Protein AF-R1D376-F1 (afdb_monomer_lite)

Sequence (260 aa):
MAKGQKRHRMADERDGKKLPNRNADPSAPSAAAGSKSRVLPQIARLRQYQRIASEQGIPFCVAEHQATAMMREACITAGPSSPGHCTCNLMKGARRIRGYVEACRHIATHRGGHDYGRYPHRFRNNTSKRSRSSYVTASSTHSKTHALSNESFNAITARPCHYCGKESDPPRHHNGLDRLDSSLRVYTEESVVSCCGDCNVMKYTYSEADFLAHVQRVADANTGQNSDEEEAGVGEQALEQPGGEPAPNPFAAFEFGGAK

pLDDT: mean 71.95, std 23.85, range [29.7, 97.94]

Secondary structure (DSSP, 8-state):
-----------------PPPP----S------------S-HHHHHHHHHHHHHHHTT------HHHHHHHHHSEETTTEEEEES-HHHHHHHTTS-HHHHHHHHHHHHHHHSSS-----GGGS----SPPPHHHHHHT-SSTTS--S--HHHHHHHHTSPPTTT-PPPBTTTB--EEEES-TT-----TTTEEEE-HHHHHHHTTS-HHHHHHHHHHHHHHTTT--------------------PPPPPTT---------

Foldseek 3Di:
DDDDDDDDDDDDDDDDDDDDDPDDDPDDDDPDPDDDDPADPCLVVVVVVVVVCVVVVHDDDDDSVNVVVQQQDADPQQGNPDGNDPLLCQLCPPHDSVLSLQVLQLLLCVVDDDRLDHDCVSAAADQDDDAPVVLCVVDPDNPLDDDDDRVLQVVQFQAAAPRRRHGADPNRHTWHKDFLALVDSYDHSVGIGTHGPSLNSSCPRPHNVVSNVRSNSSSVVCSPDPPPPDCPDPDPDPDPDDDDDDDDDPPPPDDDDDDD

Structure (mmCIF, N/CA/C/O backbone):
data_AF-R1D376-F1
#
_entry.id   AF-R1D376-F1
#
loop_
_atom_site.group_PDB
_atom_site.id
_atom_site.type_symbol
_atom_site.label_atom_id
_atom_site.label_alt_id
_atom_site.label_comp_id
_atom_site.label_asym_id
_atom_site.label_entity_id
_atom_site.label_seq_id
_atom_site.pdbx_PDB_ins_code
_atom_site.Cartn_x
_atom_site.Cartn_y
_atom_site.Cartn_z
_atom_site.occupancy
_atom_site.B_iso_or_equiv
_atom_site.auth_seq_id
_atom_site.auth_comp_id
_atom_site.auth_asym_id
_atom_site.auth_atom_id
_atom_site.pdbx_PDB_model_num
ATOM 1 N N . MET A 1 1 ? 83.344 -6.118 17.984 1.00 35.12 1 MET A N 1
ATOM 2 C CA . MET A 1 1 ? 83.606 -5.340 19.215 1.00 35.12 1 MET A CA 1
ATOM 3 C C . MET A 1 1 ? 82.294 -4.702 19.674 1.00 35.12 1 MET A C 1
ATOM 5 O O . MET A 1 1 ? 81.685 -4.037 18.856 1.00 35.12 1 MET A O 1
ATOM 9 N N . ALA A 1 2 ? 81.894 -4.978 20.928 1.00 38.06 2 ALA A N 1
ATOM 10 C CA . ALA A 1 2 ? 80.857 -4.348 21.784 1.00 38.06 2 ALA A CA 1
ATOM 11 C C . ALA A 1 2 ? 79.413 -4.201 21.232 1.00 38.06 2 ALA A C 1
ATOM 13 O O . ALA A 1 2 ? 79.175 -3.467 20.288 1.00 38.06 2 ALA A O 1
ATOM 14 N N . LYS A 1 3 ? 78.402 -4.955 21.700 1.00 33.06 3 LYS A N 1
ATOM 15 C CA . LYS A 1 3 ? 77.689 -4.918 23.008 1.00 33.06 3 LYS A CA 1
ATOM 16 C C . LYS A 1 3 ? 77.066 -3.554 23.349 1.00 33.06 3 LYS A C 1
ATOM 18 O O . LYS A 1 3 ? 77.780 -2.616 23.671 1.00 33.06 3 LYS A O 1
ATOM 23 N N . GLY A 1 4 ? 75.733 -3.522 23.427 1.00 33.94 4 GLY A N 1
ATOM 24 C CA . GLY A 1 4 ? 74.951 -2.453 24.052 1.00 33.94 4 GLY A CA 1
ATOM 25 C C . GLY A 1 4 ? 73.538 -2.941 24.367 1.00 33.94 4 GLY A C 1
ATOM 26 O O . GLY A 1 4 ? 72.725 -3.127 23.474 1.00 33.94 4 GLY A O 1
ATOM 27 N N . GLN A 1 5 ? 73.289 -3.222 25.642 1.00 38.62 5 GLN A N 1
ATOM 28 C CA . GLN A 1 5 ? 72.100 -3.860 26.203 1.00 38.62 5 GLN A CA 1
ATOM 29 C C . GLN A 1 5 ? 71.436 -2.882 27.192 1.00 38.62 5 GLN A C 1
ATOM 31 O O . GLN A 1 5 ? 72.142 -2.086 27.812 1.00 38.62 5 GLN A O 1
ATOM 36 N N . LYS A 1 6 ? 70.130 -3.087 27.441 1.00 32.44 6 LYS A N 1
ATOM 37 C CA . LYS A 1 6 ? 69.267 -2.531 28.516 1.00 32.44 6 LYS A CA 1
ATOM 38 C C . LYS A 1 6 ? 68.586 -1.183 28.169 1.00 32.44 6 LYS A C 1
ATOM 40 O O . LYS A 1 6 ? 69.197 -0.322 27.564 1.00 32.44 6 LYS A O 1
ATOM 45 N N . ARG A 1 7 ? 67.328 -0.906 28.545 1.00 36.22 7 ARG A N 1
ATOM 46 C CA . ARG A 1 7 ? 66.593 -1.281 29.770 1.00 36.22 7 ARG A CA 1
ATOM 47 C C . ARG A 1 7 ? 65.072 -1.374 29.549 1.00 36.22 7 ARG A C 1
ATOM 49 O O . ARG A 1 7 ? 64.493 -0.602 28.797 1.00 36.22 7 ARG A O 1
ATOM 56 N N . HIS A 1 8 ? 64.472 -2.275 30.325 1.00 29.70 8 HIS A N 1
ATOM 57 C CA . HIS A 1 8 ? 63.058 -2.379 30.681 1.00 29.70 8 HIS A CA 1
ATOM 58 C C . HIS A 1 8 ? 62.389 -1.048 31.066 1.00 29.70 8 HIS A C 1
ATOM 60 O O . HIS A 1 8 ? 62.942 -0.287 31.864 1.00 29.70 8 HIS A O 1
ATOM 66 N N . ARG A 1 9 ? 61.121 -0.891 30.666 1.00 34.28 9 ARG A N 1
ATOM 67 C CA . ARG A 1 9 ? 60.062 -0.352 31.532 1.00 34.28 9 ARG A CA 1
ATOM 68 C C . ARG A 1 9 ? 58.816 -1.231 31.420 1.00 34.28 9 ARG A C 1
ATOM 70 O O . ARG A 1 9 ? 58.355 -1.523 30.324 1.00 34.28 9 ARG A O 1
ATOM 77 N N . MET A 1 10 ? 58.369 -1.678 32.588 1.00 31.62 10 MET A N 1
ATOM 78 C CA . MET A 1 10 ? 57.133 -2.405 32.861 1.00 31.62 10 MET A CA 1
ATOM 79 C C . MET A 1 10 ? 55.926 -1.570 32.410 1.00 31.62 10 MET A C 1
ATOM 81 O O . MET A 1 10 ? 55.931 -0.354 32.603 1.00 31.62 10 MET A O 1
ATOM 85 N N . ALA A 1 11 ? 54.909 -2.217 31.847 1.00 37.81 11 ALA A N 1
ATOM 86 C CA . ALA A 1 11 ? 53.564 -1.666 31.756 1.00 37.81 11 ALA A CA 1
ATOM 87 C C . ALA A 1 11 ? 52.581 -2.752 32.202 1.00 37.81 11 ALA A C 1
ATOM 89 O O . ALA A 1 11 ? 52.589 -3.862 31.672 1.00 37.81 11 ALA A O 1
ATOM 90 N N . ASP A 1 12 ? 51.829 -2.382 33.230 1.00 35.12 12 ASP A N 1
ATOM 91 C CA . ASP A 1 12 ? 50.923 -3.160 34.059 1.00 35.12 12 ASP A CA 1
ATOM 92 C C . ASP A 1 12 ? 49.857 -3.994 33.338 1.00 35.12 12 ASP A C 1
ATOM 94 O O . ASP A 1 12 ? 49.306 -3.620 32.297 1.00 35.12 12 ASP A O 1
ATOM 98 N N . GLU A 1 13 ? 49.536 -5.098 34.018 1.00 36.62 13 GLU A N 1
ATOM 99 C CA . GLU A 1 13 ? 48.318 -5.901 33.942 1.00 36.62 13 GLU A CA 1
ATOM 100 C C . GLU A 1 13 ? 47.054 -5.069 33.692 1.00 36.62 13 GLU A C 1
ATOM 102 O O . GLU A 1 13 ? 46.760 -4.114 34.409 1.00 36.62 13 GLU A O 1
ATOM 107 N N . ARG A 1 14 ? 46.241 -5.504 32.723 1.00 39.41 14 ARG A N 1
ATOM 108 C CA . ARG A 1 14 ? 44.808 -5.198 32.684 1.00 39.41 14 ARG A CA 1
ATOM 109 C C . ARG A 1 14 ? 44.007 -6.434 32.283 1.00 39.41 14 ARG A C 1
ATOM 111 O O . ARG A 1 14 ? 43.911 -6.789 31.113 1.00 39.41 14 ARG A O 1
ATOM 118 N N . ASP A 1 15 ? 43.482 -7.065 33.327 1.00 39.78 15 ASP A N 1
ATOM 119 C CA . ASP A 1 15 ? 42.174 -7.707 33.467 1.00 39.78 15 ASP A CA 1
ATOM 120 C C . ASP A 1 15 ? 41.541 -8.375 32.241 1.00 39.78 15 ASP A C 1
ATOM 122 O O . ASP A 1 15 ? 40.947 -7.752 31.355 1.00 39.78 15 ASP A O 1
ATOM 126 N N . GLY A 1 16 ? 41.549 -9.708 32.293 1.00 35.00 16 GLY A N 1
ATOM 127 C CA . GLY A 1 16 ? 40.751 -10.570 31.442 1.00 35.00 16 GLY A CA 1
ATOM 128 C C . GLY A 1 16 ? 39.249 -10.369 31.655 1.00 35.00 16 GLY A C 1
ATOM 129 O O . GLY A 1 16 ? 38.699 -10.669 32.711 1.00 35.00 16 GLY A O 1
ATOM 130 N N . LYS A 1 17 ? 38.552 -9.968 30.590 1.00 37.84 17 LYS A N 1
ATOM 131 C CA . LYS A 1 17 ? 37.109 -10.185 30.447 1.00 37.84 17 LYS A CA 1
ATOM 132 C C . LYS A 1 17 ? 36.885 -11.362 29.500 1.00 37.84 17 LYS A C 1
ATOM 134 O O . LYS A 1 17 ? 36.945 -11.218 28.282 1.00 37.84 17 LYS A O 1
ATOM 139 N N . LYS A 1 18 ? 36.646 -12.541 30.084 1.00 34.56 18 LYS A N 1
ATOM 140 C CA . LYS A 1 18 ? 36.149 -13.738 29.387 1.00 34.56 18 LYS A CA 1
ATOM 141 C C . LYS A 1 18 ? 34.828 -13.403 28.683 1.00 34.56 18 LYS A C 1
ATOM 143 O O . LYS A 1 18 ? 33.849 -13.047 29.334 1.00 34.56 18 LYS A O 1
ATOM 148 N N . LEU A 1 19 ? 34.804 -13.551 27.362 1.00 33.03 19 LEU A N 1
ATOM 149 C CA . LEU A 1 19 ? 33.582 -13.601 26.557 1.00 33.03 19 LEU A CA 1
ATOM 150 C C . LEU A 1 19 ? 32.766 -14.848 26.961 1.00 33.03 19 LEU A C 1
ATOM 152 O O . LEU A 1 19 ? 33.357 -15.927 27.070 1.00 33.03 19 LEU A O 1
ATOM 156 N N . PRO A 1 20 ? 31.444 -14.756 27.200 1.00 36.72 20 PRO A N 1
ATOM 157 C CA . PRO A 1 20 ? 30.651 -15.928 27.548 1.00 36.72 20 PRO A CA 1
ATOM 158 C C . PRO A 1 20 ? 30.474 -16.859 26.338 1.00 36.72 20 PRO A C 1
ATOM 160 O O . PRO A 1 20 ? 30.022 -16.458 25.265 1.00 36.72 20 PRO A O 1
ATOM 163 N N . ASN A 1 21 ? 30.851 -18.117 26.563 1.00 36.53 21 ASN A N 1
ATOM 164 C CA . ASN A 1 21 ? 30.755 -19.261 25.663 1.00 36.53 21 ASN A CA 1
ATOM 165 C C . ASN A 1 21 ? 29.291 -19.517 25.253 1.00 36.53 21 ASN A C 1
ATOM 167 O O . ASN A 1 21 ? 28.444 -19.792 26.101 1.00 36.53 21 ASN A O 1
ATOM 171 N N . ARG A 1 22 ? 28.999 -19.423 23.952 1.00 38.16 22 ARG A N 1
ATOM 172 C CA . ARG A 1 22 ? 27.703 -19.761 23.350 1.00 38.16 22 ARG A CA 1
ATOM 173 C C . ARG A 1 22 ? 27.719 -21.216 22.902 1.00 38.16 22 ARG A C 1
ATOM 175 O O . ARG A 1 22 ? 27.938 -21.474 21.730 1.00 38.16 22 ARG A O 1
ATOM 182 N N . ASN A 1 23 ? 27.482 -22.135 23.827 1.00 36.62 23 ASN A N 1
ATOM 183 C CA . ASN A 1 23 ? 27.077 -23.503 23.511 1.00 36.62 23 ASN A CA 1
ATOM 184 C C . ASN A 1 23 ? 26.158 -23.990 24.637 1.00 36.62 23 ASN A C 1
ATOM 186 O O . ASN A 1 23 ? 26.631 -24.383 25.700 1.00 36.62 23 ASN A O 1
ATOM 190 N N . ALA A 1 24 ? 24.848 -23.900 24.409 1.00 36.28 24 ALA A N 1
ATOM 191 C CA . ALA A 1 24 ? 23.822 -24.546 25.218 1.00 36.28 24 ALA A CA 1
ATOM 192 C C . ALA A 1 24 ? 22.902 -25.342 24.276 1.00 36.28 24 ALA A C 1
ATOM 194 O O . ALA A 1 24 ? 22.484 -24.827 23.239 1.00 36.28 24 ALA A O 1
ATOM 195 N N . ASP A 1 25 ? 22.684 -26.601 24.651 1.00 35.78 25 ASP A N 1
ATOM 196 C CA . ASP A 1 25 ? 21.972 -27.694 23.973 1.00 35.78 25 ASP A CA 1
ATOM 197 C C . ASP A 1 25 ? 20.574 -27.325 23.418 1.00 35.78 25 ASP A C 1
ATOM 199 O O . ASP A 1 25 ? 19.838 -26.593 24.086 1.00 35.78 25 ASP A O 1
ATOM 203 N N . PRO A 1 26 ? 20.134 -27.863 22.256 1.00 40.66 26 PRO A N 1
ATOM 204 C CA . PRO A 1 26 ? 18.864 -27.507 21.619 1.00 40.66 26 PRO A CA 1
ATOM 205 C C . PRO A 1 26 ? 17.655 -28.352 22.072 1.00 40.66 26 PRO A C 1
ATOM 207 O O . PRO A 1 26 ? 16.622 -28.346 21.406 1.00 40.66 26 PRO A O 1
ATOM 210 N N . SER A 1 27 ? 17.728 -29.070 23.194 1.00 41.59 27 SER A N 1
ATOM 211 C CA . SER A 1 27 ? 16.661 -29.982 23.635 1.00 41.59 27 SER A CA 1
ATOM 212 C C . SER A 1 27 ? 16.113 -29.640 25.023 1.00 41.59 27 SER A C 1
ATOM 214 O O . SER A 1 27 ? 16.252 -30.412 25.969 1.00 41.59 27 SER A O 1
ATOM 216 N N . ALA A 1 28 ? 15.444 -28.490 25.138 1.00 30.42 28 ALA A N 1
ATOM 217 C CA . ALA A 1 28 ? 14.555 -28.187 26.259 1.00 30.42 28 ALA A CA 1
ATOM 218 C C . ALA A 1 28 ? 13.254 -27.538 25.741 1.00 30.42 28 ALA A C 1
ATOM 220 O O . ALA A 1 28 ? 13.322 -26.580 24.965 1.00 30.42 28 ALA A O 1
ATOM 221 N N . PRO A 1 29 ? 12.064 -28.032 26.131 1.00 33.94 29 PRO A N 1
ATOM 222 C CA . PRO A 1 29 ? 10.798 -27.476 25.672 1.00 33.94 29 PRO A CA 1
ATOM 223 C C . PRO A 1 29 ? 10.587 -26.095 26.305 1.00 33.94 29 PRO A C 1
ATOM 225 O O . PRO A 1 29 ? 10.450 -25.967 27.521 1.00 33.94 29 PRO A O 1
ATOM 228 N N . SER A 1 30 ? 10.571 -25.048 25.476 1.00 35.59 30 SER A N 1
ATOM 229 C CA . SER A 1 30 ? 10.272 -23.684 25.920 1.00 35.59 30 SER A CA 1
ATOM 230 C C . SER A 1 30 ? 8.801 -23.592 26.325 1.00 35.59 30 SER A C 1
ATOM 232 O O . SER A 1 30 ? 7.898 -23.562 25.488 1.00 35.59 30 SER A O 1
ATOM 234 N N . ALA A 1 31 ? 8.574 -23.602 27.636 1.00 30.81 31 ALA A N 1
ATOM 235 C CA . ALA A 1 31 ? 7.284 -23.374 28.257 1.00 30.81 31 ALA A CA 1
ATOM 236 C C . ALA A 1 31 ? 6.719 -22.006 27.844 1.00 30.81 31 ALA A C 1
ATOM 238 O O . ALA A 1 31 ? 7.413 -20.988 27.860 1.00 30.81 31 ALA A O 1
ATOM 239 N N . ALA A 1 32 ? 5.431 -21.995 27.501 1.00 44.50 32 ALA A N 1
ATOM 240 C CA . ALA A 1 32 ? 4.657 -20.810 27.170 1.00 44.50 32 ALA A CA 1
ATOM 241 C C . ALA A 1 32 ? 4.754 -19.742 28.276 1.00 44.50 32 ALA A C 1
ATOM 243 O O . ALA A 1 32 ? 4.085 -19.816 29.306 1.00 44.50 32 ALA A O 1
ATOM 244 N N . ALA A 1 33 ? 5.572 -18.716 28.044 1.00 33.81 33 ALA A N 1
ATOM 245 C CA . ALA A 1 33 ? 5.667 -17.543 28.901 1.00 33.81 33 ALA A CA 1
ATOM 246 C C . ALA A 1 33 ? 4.591 -16.518 28.511 1.00 33.81 33 ALA A C 1
ATOM 248 O O . ALA A 1 33 ? 4.851 -15.515 27.851 1.00 33.81 33 ALA A O 1
ATOM 249 N N . GLY A 1 34 ? 3.352 -16.769 28.931 1.00 44.38 34 GLY A N 1
ATOM 250 C CA . GLY A 1 34 ? 2.339 -15.723 29.013 1.00 44.38 34 GLY A CA 1
ATOM 251 C C . GLY A 1 34 ? 2.596 -14.852 30.243 1.00 44.38 34 GLY A C 1
ATOM 252 O O . GLY A 1 34 ? 2.411 -15.321 31.360 1.00 44.38 34 GLY A O 1
ATOM 253 N N . SER A 1 35 ? 3.000 -13.585 30.072 1.00 45.16 35 SER A N 1
ATOM 254 C CA . SER A 1 35 ? 2.926 -12.596 31.160 1.00 45.16 35 SER A CA 1
ATOM 255 C C . SER A 1 35 ? 3.083 -11.129 30.715 1.00 45.16 35 SER A C 1
ATOM 257 O O . SER A 1 35 ? 4.183 -10.655 30.456 1.00 45.16 35 SER A O 1
ATOM 259 N N . LYS A 1 36 ? 1.958 -10.405 30.837 1.00 45.84 36 LYS A N 1
ATOM 260 C CA . LYS A 1 36 ? 1.794 -9.045 31.403 1.00 45.84 36 LYS A CA 1
ATOM 261 C C . LYS A 1 36 ? 2.308 -7.826 30.615 1.00 45.84 36 LYS A C 1
ATOM 263 O O . LYS A 1 36 ? 3.332 -7.239 30.937 1.00 45.84 36 LYS A O 1
ATOM 268 N N . SER A 1 37 ? 1.398 -7.259 29.821 1.00 45.22 37 SER A N 1
ATOM 269 C CA . SER A 1 37 ? 0.997 -5.861 30.036 1.00 45.22 37 SER A CA 1
ATOM 270 C C . SER A 1 37 ? -0.504 -5.820 30.322 1.00 45.22 37 SER A C 1
ATOM 272 O O . SER A 1 37 ? -1.305 -6.282 29.514 1.00 45.22 37 SER A O 1
ATOM 274 N N . ARG A 1 38 ? -0.909 -5.291 31.484 1.00 61.09 38 ARG A N 1
ATOM 275 C CA . ARG A 1 38 ? -2.335 -5.107 31.829 1.00 61.09 38 ARG A CA 1
ATOM 276 C C . ARG A 1 38 ? -2.959 -3.933 31.057 1.00 61.09 38 ARG A C 1
ATOM 278 O O . ARG A 1 38 ? -4.180 -3.831 30.978 1.00 61.09 38 ARG A O 1
ATOM 285 N N . VAL A 1 39 ? -2.113 -3.070 30.493 1.00 61.97 39 VAL A N 1
ATOM 286 C CA . VAL A 1 39 ? -2.472 -1.821 29.819 1.00 61.97 39 VAL A CA 1
ATOM 287 C C . VAL A 1 39 ? -2.194 -1.985 28.326 1.00 61.97 39 VAL A C 1
ATOM 289 O O . VAL A 1 39 ? -1.062 -2.246 27.917 1.00 61.97 39 VAL A O 1
ATOM 292 N N . LEU A 1 40 ? -3.237 -1.859 27.507 1.00 65.31 40 LEU A N 1
ATOM 293 C CA . LEU A 1 40 ? -3.102 -1.841 26.053 1.00 65.31 40 LEU A CA 1
ATOM 294 C C . LEU A 1 40 ? -2.217 -0.648 25.642 1.00 65.31 40 LEU A C 1
ATOM 296 O O . LEU A 1 40 ? -2.464 0.459 26.128 1.00 65.31 40 LEU A O 1
ATOM 300 N N . PRO A 1 41 ? -1.221 -0.814 24.749 1.00 65.75 41 PRO A N 1
ATOM 301 C CA . PRO A 1 41 ? -0.366 0.286 24.280 1.00 65.75 41 PRO A CA 1
ATOM 302 C C . PRO A 1 41 ? -1.152 1.514 23.784 1.00 65.75 41 PRO A C 1
ATOM 304 O O . PRO A 1 41 ? -0.723 2.656 23.933 1.00 65.75 41 PRO A O 1
ATOM 307 N N . GLN A 1 42 ? -2.347 1.280 23.244 1.00 72.81 42 GLN A N 1
ATOM 308 C CA . GLN A 1 42 ? -3.270 2.282 22.720 1.00 72.81 42 GLN A CA 1
ATOM 309 C C . GLN A 1 42 ? -3.877 3.189 23.814 1.00 72.81 42 GLN A C 1
ATOM 311 O O . GLN A 1 42 ? -4.291 4.307 23.509 1.00 72.81 42 GLN A O 1
ATOM 316 N N . ILE A 1 43 ? -3.869 2.774 25.090 1.00 79.06 43 ILE A N 1
ATOM 317 C CA . ILE A 1 43 ? -4.343 3.587 26.229 1.00 79.06 43 ILE A CA 1
ATOM 318 C C . ILE A 1 43 ? -3.449 4.814 26.443 1.00 79.06 43 ILE A C 1
ATOM 320 O O . ILE A 1 43 ? -3.943 5.879 26.807 1.00 79.06 43 ILE A O 1
ATOM 324 N N . ALA A 1 44 ? -2.146 4.720 26.155 1.00 80.88 44 ALA A N 1
ATOM 325 C CA . ALA A 1 44 ? -1.244 5.869 26.261 1.00 80.88 44 ALA A CA 1
ATOM 326 C C . ALA A 1 44 ? -1.665 7.019 25.326 1.00 80.88 44 ALA A C 1
ATOM 328 O O . ALA A 1 44 ? -1.631 8.187 25.715 1.00 80.88 44 ALA A O 1
ATOM 329 N N . ARG A 1 45 ? -2.131 6.681 24.117 1.00 82.62 45 ARG A N 1
ATOM 330 C CA . ARG A 1 45 ? -2.649 7.647 23.140 1.00 82.62 45 ARG A CA 1
ATOM 331 C C . ARG A 1 45 ? -3.985 8.248 23.586 1.00 82.62 45 ARG A C 1
ATOM 333 O O . ARG A 1 45 ? -4.189 9.446 23.429 1.00 82.62 45 ARG A O 1
ATOM 340 N N . LEU A 1 46 ? -4.860 7.447 24.199 1.00 85.56 46 LEU A N 1
ATOM 341 C CA . LEU A 1 46 ? -6.114 7.936 24.784 1.00 85.56 46 LEU A CA 1
ATOM 342 C C . LEU A 1 46 ? -5.856 8.971 25.889 1.00 85.56 46 LEU A C 1
ATOM 344 O O . LEU A 1 46 ? -6.448 10.046 25.868 1.00 85.56 46 LEU A O 1
ATOM 348 N N . ARG A 1 47 ? -4.918 8.687 26.801 1.00 87.50 47 ARG A N 1
ATOM 349 C CA . ARG A 1 47 ? -4.505 9.618 27.867 1.00 87.50 47 ARG A CA 1
ATOM 350 C C . ARG A 1 47 ? -3.965 10.932 27.316 1.00 87.50 47 ARG A C 1
ATOM 352 O O . ARG A 1 47 ? -4.221 11.993 27.874 1.00 87.50 47 ARG A O 1
ATOM 359 N N . GLN A 1 48 ? -3.223 10.878 26.211 1.00 87.56 48 GLN A N 1
ATOM 360 C CA . GLN A 1 48 ? -2.767 12.085 25.527 1.00 87.56 48 GLN A CA 1
ATOM 361 C C . GLN A 1 48 ? -3.947 12.911 24.996 1.00 87.56 48 GLN A C 1
ATOM 363 O O . GLN A 1 48 ? -3.958 14.122 25.189 1.00 87.56 48 GLN A O 1
ATOM 368 N N . TYR A 1 49 ? -4.947 12.275 24.378 1.00 88.12 49 TYR A N 1
ATOM 369 C CA . TYR A 1 49 ? -6.146 12.973 23.906 1.00 88.12 49 TYR A CA 1
ATOM 370 C C . TYR A 1 49 ? -6.979 13.567 25.039 1.00 88.12 49 TYR A C 1
ATOM 372 O O . TYR A 1 49 ? -7.464 14.683 24.897 1.00 88.12 49 TYR A O 1
ATOM 380 N N . GLN A 1 50 ? -7.083 12.875 26.174 1.00 89.00 50 GLN A N 1
ATOM 381 C CA . GLN A 1 50 ? -7.733 13.408 27.373 1.00 89.00 50 GLN A CA 1
ATOM 382 C C . GLN A 1 50 ? -7.053 14.686 27.873 1.00 89.00 50 GLN A C 1
ATOM 384 O O . GLN A 1 50 ? -7.741 15.649 28.198 1.00 89.00 50 GLN A O 1
ATOM 389 N N . ARG A 1 51 ? -5.711 14.724 27.885 1.00 90.56 51 ARG A N 1
ATOM 390 C CA . ARG A 1 51 ? -4.963 15.937 28.255 1.00 90.56 51 ARG A CA 1
ATOM 391 C C . ARG A 1 51 ? -5.243 17.097 27.303 1.00 90.56 51 ARG A C 1
ATOM 393 O O . ARG A 1 51 ? -5.619 18.162 27.768 1.00 90.56 51 ARG A O 1
ATOM 400 N N . ILE A 1 52 ? -5.144 16.867 25.993 1.00 90.56 52 ILE A N 1
ATOM 401 C CA . ILE A 1 52 ? -5.395 17.907 24.980 1.00 90.56 52 ILE A CA 1
ATOM 402 C C . ILE A 1 52 ? -6.836 18.428 25.072 1.00 90.56 52 ILE A C 1
ATOM 404 O O . ILE A 1 52 ? -7.063 19.631 25.019 1.00 90.56 52 ILE A O 1
ATOM 408 N N . ALA A 1 53 ? -7.815 17.536 25.246 1.00 90.44 53 ALA A N 1
ATOM 409 C CA . ALA A 1 53 ? -9.213 17.925 25.409 1.00 90.44 53 ALA A CA 1
ATOM 410 C C . ALA A 1 53 ? -9.413 18.780 26.671 1.00 90.44 53 ALA A C 1
ATOM 412 O O . ALA A 1 53 ? -10.081 19.808 26.610 1.00 90.44 53 ALA A O 1
ATOM 413 N N . SER A 1 54 ? -8.765 18.412 27.781 1.00 91.75 54 SER A N 1
ATOM 414 C CA . SER A 1 54 ? -8.774 19.208 29.012 1.00 91.75 54 SER A CA 1
ATOM 415 C C . SER A 1 54 ? -8.136 20.586 28.824 1.00 91.75 54 SER A C 1
ATOM 417 O O . SER A 1 54 ? -8.673 21.566 29.330 1.00 91.75 54 SER A O 1
ATOM 419 N N . GLU A 1 55 ? -7.013 20.676 28.106 1.00 94.19 55 GLU A N 1
ATOM 420 C CA . GLU A 1 55 ? -6.329 21.941 27.798 1.00 94.19 55 GLU A CA 1
ATOM 421 C C . GLU A 1 55 ? -7.184 22.858 26.910 1.00 94.19 55 GLU A C 1
ATOM 423 O O . GLU A 1 55 ? -7.136 24.076 27.050 1.00 94.19 55 GLU A O 1
ATOM 428 N N . GLN A 1 56 ? -7.996 22.278 26.024 1.00 92.88 56 GLN A N 1
ATOM 429 C CA . GLN A 1 56 ? -8.869 23.006 25.097 1.00 92.88 56 GLN A CA 1
ATOM 430 C C . GLN A 1 56 ? -10.295 23.223 25.632 1.00 92.88 56 GLN A C 1
ATOM 432 O O . GLN A 1 56 ? -11.135 23.769 24.920 1.00 92.88 56 GLN A O 1
ATOM 437 N N . GLY A 1 57 ? -10.598 22.786 26.861 1.00 91.69 57 GLY A N 1
ATOM 438 C CA . GLY A 1 57 ? -11.944 22.878 27.438 1.00 91.69 57 GLY A CA 1
ATOM 439 C C . GLY A 1 57 ? -12.996 22.023 26.718 1.00 91.69 57 GLY A C 1
ATOM 440 O O . GLY A 1 57 ? -14.190 22.299 26.815 1.00 91.69 57 GLY A O 1
ATOM 441 N N . ILE A 1 58 ? -12.572 20.993 25.982 1.00 91.12 58 ILE A N 1
ATOM 442 C CA . ILE A 1 58 ? -13.448 20.095 25.225 1.00 91.12 58 ILE A CA 1
ATOM 443 C C . ILE A 1 58 ? -13.863 18.920 26.127 1.00 91.12 58 ILE A C 1
ATOM 445 O O . ILE A 1 58 ? -12.995 18.220 26.659 1.00 91.12 58 ILE A O 1
ATOM 449 N N . PRO A 1 59 ? -15.170 18.637 26.284 1.00 88.88 59 PRO A N 1
ATOM 450 C CA . PRO A 1 59 ? -15.635 17.476 27.036 1.00 88.88 59 PRO A CA 1
ATOM 451 C C . PRO A 1 59 ? -15.112 16.154 26.452 1.00 88.88 59 PRO A C 1
ATOM 453 O O . PRO A 1 59 ? -15.289 15.872 25.267 1.00 88.88 59 PRO A O 1
ATOM 456 N N . PHE A 1 60 ? -14.509 15.310 27.294 1.00 88.56 60 PHE A N 1
ATOM 457 C CA . PHE A 1 60 ? -14.042 13.976 26.908 1.00 88.56 60 PHE A CA 1
ATOM 458 C C . PHE A 1 60 ? -14.984 12.899 27.457 1.00 88.56 60 PHE A C 1
ATOM 460 O O . PHE A 1 60 ? -14.997 12.621 28.653 1.00 88.56 60 PHE A O 1
ATOM 467 N N . CYS A 1 61 ? -15.785 12.285 26.586 1.00 87.19 61 CYS A N 1
ATOM 468 C CA . CYS A 1 61 ? -16.886 11.399 26.982 1.00 87.19 61 CYS A CA 1
ATOM 469 C C . CYS A 1 61 ? -16.522 9.909 27.108 1.00 87.19 61 CYS A C 1
ATOM 471 O O . CYS A 1 61 ? -17.391 9.103 27.428 1.00 87.19 61 CYS A O 1
ATOM 473 N N . VAL A 1 62 ? -15.265 9.522 26.865 1.00 85.00 62 VAL A N 1
ATOM 474 C CA . VAL A 1 62 ? -14.848 8.110 26.868 1.00 85.00 62 VAL A CA 1
ATOM 475 C C . VAL A 1 62 ? -13.944 7.814 28.064 1.00 85.00 62 VAL A C 1
ATOM 477 O O . VAL A 1 62 ? -12.823 8.317 28.159 1.00 85.00 62 VAL A O 1
ATOM 480 N N . ALA A 1 63 ? -14.396 6.954 28.976 1.00 85.25 63 ALA A N 1
ATOM 481 C CA . ALA A 1 63 ? -13.564 6.500 30.088 1.00 85.25 63 ALA A CA 1
ATOM 482 C C . ALA A 1 63 ? -12.528 5.454 29.630 1.00 85.25 63 ALA A C 1
ATOM 484 O O . ALA A 1 63 ? -12.779 4.677 28.707 1.00 85.25 63 ALA A O 1
ATOM 485 N N . GLU A 1 64 ? -11.376 5.362 30.311 1.00 83.50 64 GLU A N 1
ATOM 486 C CA . GLU A 1 64 ? -10.326 4.387 29.950 1.00 83.50 64 GLU A CA 1
ATOM 487 C C . GLU A 1 64 ? -10.841 2.941 29.929 1.00 83.50 64 GLU A C 1
ATOM 489 O O . GLU A 1 64 ? -10.458 2.163 29.054 1.00 83.50 64 GLU A O 1
ATOM 494 N N . HIS A 1 65 ? -11.721 2.572 30.866 1.00 82.50 65 HIS A N 1
ATOM 495 C CA . HIS A 1 65 ? -12.291 1.226 30.930 1.00 82.50 65 HIS A CA 1
ATOM 496 C C . HIS A 1 65 ? -13.211 0.932 29.734 1.00 82.50 65 HIS A C 1
ATOM 498 O O . HIS A 1 65 ? -13.137 -0.163 29.181 1.00 82.50 65 HIS A O 1
ATOM 504 N N . GLN A 1 66 ? -14.007 1.914 29.292 1.00 84.62 66 GLN A N 1
ATOM 505 C CA . GLN A 1 66 ? -14.864 1.803 28.106 1.00 84.62 66 GLN A CA 1
ATOM 506 C C . GLN A 1 66 ? -14.010 1.661 26.848 1.00 84.62 66 GLN A C 1
ATOM 508 O O . GLN A 1 66 ? -14.189 0.717 26.086 1.00 84.62 66 GLN A O 1
ATOM 513 N N . ALA A 1 67 ? -13.005 2.525 26.679 1.00 82.12 67 ALA A N 1
ATOM 514 C CA . ALA A 1 67 ? -12.069 2.430 25.562 1.00 82.12 67 ALA A CA 1
ATOM 515 C C . ALA A 1 67 ? -11.324 1.086 25.546 1.00 82.12 67 ALA A C 1
ATOM 517 O O . ALA A 1 67 ? -11.154 0.482 24.493 1.00 82.12 67 ALA A O 1
ATOM 518 N N . THR A 1 68 ? -10.904 0.592 26.714 1.00 80.81 68 THR A N 1
ATOM 519 C CA . THR A 1 68 ? -10.232 -0.708 26.838 1.00 80.81 68 THR A CA 1
ATOM 520 C C . THR A 1 68 ? -11.156 -1.858 26.449 1.00 80.81 68 THR A C 1
ATOM 522 O O . THR A 1 68 ? -10.697 -2.790 25.795 1.00 80.81 68 THR A O 1
ATOM 525 N N . ALA A 1 69 ? -12.434 -1.806 26.838 1.00 81.31 69 ALA A N 1
ATOM 526 C CA . ALA A 1 69 ? -13.428 -2.793 26.430 1.00 81.31 69 ALA A CA 1
ATOM 527 C C . ALA A 1 69 ? -13.613 -2.779 24.905 1.00 81.31 69 ALA A C 1
ATOM 529 O O . ALA A 1 69 ? -13.395 -3.808 24.274 1.00 81.31 69 ALA A O 1
ATOM 530 N N . MET A 1 70 ? -13.843 -1.604 24.309 1.00 79.56 70 MET A N 1
ATOM 531 C CA . MET A 1 70 ? -13.989 -1.440 22.855 1.00 79.56 70 MET A CA 1
ATOM 532 C C . MET A 1 70 ? -12.753 -1.920 22.078 1.00 79.56 70 MET A C 1
ATOM 534 O O . MET A 1 70 ? -12.867 -2.573 21.048 1.00 79.56 70 MET A O 1
ATOM 538 N N . MET A 1 71 ? -11.541 -1.639 22.569 1.00 77.00 71 MET A N 1
ATOM 539 C CA . MET A 1 71 ? -10.298 -2.101 21.932 1.00 77.00 71 MET A CA 1
ATOM 540 C C . MET A 1 71 ? -10.096 -3.621 22.026 1.00 77.00 71 MET A C 1
ATOM 542 O O . MET A 1 71 ? -9.295 -4.173 21.272 1.00 77.00 71 MET A O 1
ATOM 546 N N . ARG A 1 72 ? -10.771 -4.297 22.962 1.00 76.75 72 ARG A N 1
ATOM 547 C CA . ARG A 1 72 ? -10.715 -5.757 23.135 1.00 76.75 72 ARG A CA 1
ATOM 548 C C . ARG A 1 72 ? -11.800 -6.492 22.358 1.00 76.75 72 ARG A C 1
ATOM 550 O O . ARG A 1 72 ? -11.725 -7.715 22.261 1.00 76.75 72 ARG A O 1
ATOM 557 N N . GLU A 1 73 ? -12.781 -5.778 21.820 1.00 74.38 73 GLU A N 1
ATOM 558 C CA . GLU A 1 73 ? -13.803 -6.370 20.969 1.00 74.38 73 GLU A CA 1
ATOM 559 C C . GLU A 1 73 ? -13.197 -6.922 19.671 1.00 74.38 73 GLU A C 1
ATOM 561 O O . GLU A 1 73 ? -12.123 -6.514 19.203 1.00 74.38 73 GLU A O 1
ATOM 566 N N . ALA A 1 74 ? -13.910 -7.890 19.096 1.00 74.44 74 ALA A N 1
ATOM 567 C CA . ALA A 1 74 ? -13.590 -8.447 17.794 1.00 74.44 74 ALA A CA 1
ATOM 568 C C . ALA A 1 74 ? -13.530 -7.331 16.744 1.00 74.44 74 ALA A C 1
ATOM 570 O O . ALA A 1 74 ? -14.379 -6.439 16.704 1.00 74.44 74 ALA A O 1
ATOM 571 N N . CYS A 1 75 ? -12.533 -7.379 15.863 1.00 77.75 75 CYS A N 1
ATOM 572 C CA . CYS A 1 75 ? -12.444 -6.390 14.803 1.00 77.75 75 CYS A CA 1
ATOM 573 C C . CYS A 1 75 ? -13.604 -6.575 13.815 1.00 77.75 75 CYS A C 1
ATOM 575 O O . CYS A 1 75 ? -13.712 -7.627 13.193 1.00 77.75 75 CYS A O 1
ATOM 577 N N . ILE A 1 76 ? -14.403 -5.529 13.584 1.00 78.44 76 ILE A N 1
ATOM 578 C CA . ILE A 1 76 ? -15.541 -5.577 12.645 1.00 78.44 76 ILE A CA 1
ATOM 579 C C . ILE A 1 76 ? -15.149 -5.981 11.212 1.00 78.44 76 ILE A C 1
ATOM 581 O O . ILE A 1 76 ? -15.976 -6.482 10.466 1.00 78.44 76 ILE A O 1
ATOM 585 N N . THR A 1 77 ? -13.886 -5.777 10.818 1.00 77.19 77 THR A N 1
ATOM 586 C CA . THR A 1 77 ? -13.402 -6.115 9.465 1.00 77.19 77 THR A CA 1
ATOM 587 C C . THR A 1 77 ? -12.745 -7.486 9.361 1.00 77.19 77 THR A C 1
ATOM 589 O O . THR A 1 77 ? -12.831 -8.104 8.308 1.00 77.19 77 THR A O 1
ATOM 592 N N . ALA A 1 78 ? -12.075 -7.959 10.416 1.00 74.31 78 ALA A N 1
ATOM 593 C CA . ALA A 1 78 ? -11.263 -9.183 10.387 1.00 74.31 78 ALA A CA 1
ATOM 594 C C . ALA A 1 78 ? -11.777 -10.295 11.325 1.00 74.31 78 ALA A C 1
ATOM 596 O O . ALA A 1 78 ? -11.186 -11.373 11.382 1.00 74.31 78 ALA A O 1
ATOM 597 N N . GLY A 1 79 ? -12.866 -10.046 12.058 1.00 70.94 79 GLY A N 1
ATOM 598 C CA . GLY A 1 79 ? -13.532 -11.012 12.926 1.00 70.94 79 GLY A CA 1
ATOM 599 C C . GLY A 1 79 ? -12.885 -11.220 14.310 1.00 70.94 79 GLY A C 1
ATOM 600 O O . GLY A 1 79 ? -11.974 -10.488 14.710 1.00 70.94 79 GLY A O 1
ATOM 601 N N . PRO A 1 80 ? -13.365 -12.229 15.070 1.00 61.09 80 PRO A N 1
ATOM 602 C CA . PRO A 1 80 ? -12.991 -12.490 16.469 1.00 61.09 80 PRO A CA 1
ATOM 603 C C . PRO A 1 80 ? -11.581 -13.063 16.652 1.00 61.09 80 PRO A C 1
ATOM 605 O O . PRO A 1 80 ? -11.099 -13.169 17.775 1.00 61.09 80 PRO A O 1
ATOM 608 N N . SER A 1 81 ? -10.895 -13.406 15.561 1.00 57.50 81 SER A N 1
ATOM 609 C CA . SER A 1 81 ? -9.550 -13.987 15.593 1.00 57.50 81 SER A CA 1
ATOM 610 C C . SER A 1 81 ? -8.446 -12.981 15.975 1.00 57.50 81 SER A C 1
ATOM 612 O O . SER A 1 81 ? -7.295 -13.380 16.145 1.00 57.50 81 SER A O 1
ATOM 614 N N . SER A 1 82 ? -8.757 -11.682 16.128 1.00 54.28 82 SER A N 1
ATOM 615 C CA . SER A 1 82 ? -7.790 -10.654 16.544 1.00 54.28 82 SER A CA 1
ATOM 616 C C . SER A 1 82 ? -8.479 -9.404 17.140 1.00 54.28 82 SER A C 1
ATOM 618 O O . SER A 1 82 ? -9.186 -8.701 16.410 1.00 54.28 82 SER A O 1
ATOM 620 N N . PRO A 1 83 ? -8.292 -9.091 18.439 1.00 49.81 83 PRO A N 1
ATOM 621 C CA . PRO A 1 83 ? -8.868 -7.897 19.065 1.00 49.81 83 PRO A CA 1
ATOM 622 C C . PRO A 1 83 ? -8.330 -6.599 18.445 1.00 49.81 83 PRO A C 1
ATOM 624 O O . PRO A 1 83 ? -7.118 -6.460 18.271 1.00 49.81 83 PRO A O 1
ATOM 627 N N . GLY A 1 84 ? -9.221 -5.649 18.130 1.00 55.97 84 GLY A N 1
ATOM 628 C CA . GLY A 1 84 ? -8.905 -4.234 17.862 1.00 55.97 84 GLY A CA 1
ATOM 629 C C . GLY A 1 84 ? -7.621 -3.945 17.067 1.00 55.97 84 GLY A C 1
ATOM 630 O O . GLY A 1 84 ? -6.724 -3.250 17.549 1.00 55.97 84 GLY A O 1
ATOM 631 N N . HIS A 1 85 ? -7.493 -4.485 15.852 1.00 67.19 85 HIS A N 1
ATOM 632 C CA . HIS A 1 85 ? -6.218 -4.469 15.135 1.00 67.19 85 HIS A CA 1
ATOM 633 C C . HIS A 1 85 ? -5.868 -3.070 14.582 1.00 67.19 85 HIS A C 1
ATOM 635 O O . HIS A 1 85 ? -6.490 -2.581 13.635 1.00 67.19 85 HIS A O 1
ATOM 641 N N . CYS A 1 86 ? -4.802 -2.450 15.109 1.00 69.38 86 CYS A N 1
ATOM 642 C CA . CYS A 1 86 ? -4.189 -1.233 14.546 1.00 69.38 86 CYS A CA 1
ATOM 643 C C . CYS A 1 86 ? -3.886 -1.373 13.044 1.00 69.38 86 CYS A C 1
ATOM 645 O O . CYS A 1 86 ? -3.935 -0.391 12.306 1.00 69.38 86 CYS A O 1
ATOM 647 N N . THR A 1 87 ? -3.614 -2.600 12.600 1.00 81.00 87 THR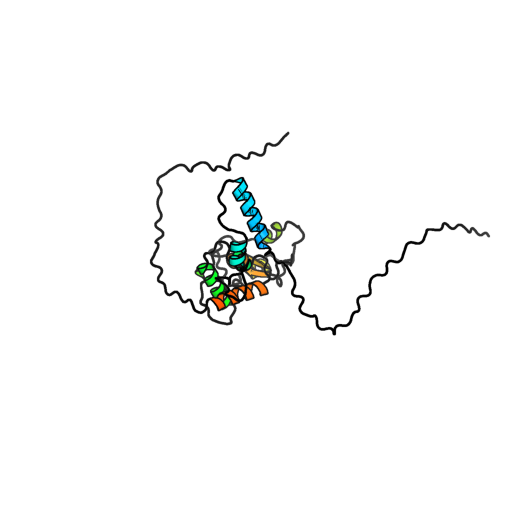 A N 1
ATOM 648 C CA . THR A 1 87 ? -3.313 -2.953 11.215 1.00 81.00 87 THR A CA 1
ATOM 649 C C . THR A 1 87 ? -4.473 -2.676 10.269 1.00 81.00 87 THR A C 1
ATOM 651 O O . THR A 1 87 ? -4.259 -1.990 9.276 1.00 81.00 87 THR A O 1
ATOM 654 N N . CYS A 1 88 ? -5.711 -3.082 10.592 1.00 83.31 88 CYS A N 1
ATOM 655 C CA . CYS A 1 88 ? -6.869 -2.756 9.747 1.00 83.31 88 CYS A CA 1
ATOM 656 C C . CYS A 1 88 ? -7.038 -1.242 9.617 1.00 83.31 88 CYS A C 1
ATOM 658 O O . CYS A 1 88 ? -7.311 -0.733 8.535 1.00 83.31 88 CYS A O 1
ATOM 660 N N . ASN A 1 89 ? -6.860 -0.508 10.720 1.00 82.69 89 ASN A N 1
ATOM 661 C CA . ASN A 1 89 ? -6.997 0.944 10.710 1.00 82.69 89 ASN A CA 1
ATOM 662 C C . ASN A 1 89 ? -5.931 1.611 9.824 1.00 82.69 89 ASN A C 1
ATOM 664 O O . ASN A 1 89 ? -6.249 2.525 9.064 1.00 82.69 89 ASN A O 1
ATOM 668 N N . LEU A 1 90 ? -4.686 1.126 9.885 1.00 85.12 90 LEU A N 1
ATOM 669 C CA . LEU A 1 90 ? -3.590 1.636 9.064 1.00 85.12 90 LEU A CA 1
ATOM 670 C C . LEU A 1 90 ? -3.778 1.284 7.581 1.00 85.12 90 LEU A C 1
ATOM 672 O O . LEU A 1 90 ? -3.720 2.176 6.740 1.00 85.12 90 LEU A O 1
ATOM 676 N N . MET A 1 91 ? -4.073 0.018 7.267 1.00 88.06 91 MET A N 1
ATOM 677 C CA . MET A 1 91 ? -4.261 -0.457 5.890 1.00 88.06 91 MET A CA 1
ATOM 678 C C . MET A 1 91 ? -5.503 0.153 5.223 1.00 88.06 91 MET A C 1
ATOM 680 O O . MET A 1 91 ? -5.476 0.475 4.036 1.00 88.06 91 MET A O 1
ATOM 684 N N . LYS A 1 92 ? -6.590 0.370 5.978 1.00 89.88 92 LYS A N 1
ATOM 685 C CA . LYS A 1 92 ? -7.792 1.072 5.497 1.00 89.88 92 LYS A CA 1
ATOM 686 C C . LYS A 1 92 ? -7.484 2.522 5.128 1.00 89.88 92 LYS A C 1
ATOM 688 O O . LYS A 1 92 ? -8.034 3.043 4.152 1.00 89.88 92 LYS A O 1
ATOM 693 N N . GLY A 1 93 ? -6.664 3.198 5.935 1.00 87.31 93 GLY A N 1
ATOM 694 C CA . GLY A 1 93 ? -6.444 4.636 5.833 1.00 87.31 93 GLY A CA 1
ATOM 695 C C . GLY A 1 93 ? -7.773 5.403 5.820 1.00 87.31 93 GLY A C 1
ATOM 696 O O . GLY A 1 93 ? -8.674 5.147 6.624 1.00 87.31 93 GLY A O 1
ATOM 697 N N . ALA A 1 94 ? -7.930 6.310 4.855 1.00 87.00 94 ALA A N 1
ATOM 698 C CA . ALA A 1 94 ? -9.135 7.127 4.694 1.00 87.00 94 ALA A CA 1
ATOM 699 C C . ALA A 1 94 ? -10.331 6.396 4.044 1.00 87.00 94 ALA A C 1
ATOM 701 O O . ALA A 1 94 ? -11.404 6.982 3.914 1.00 87.00 94 ALA A O 1
ATOM 702 N N . ARG A 1 95 ? -10.193 5.127 3.628 1.00 88.75 95 ARG A N 1
ATOM 703 C CA . ARG A 1 95 ? -11.292 4.396 2.974 1.00 88.75 95 ARG A CA 1
ATOM 704 C C . ARG A 1 95 ? -12.455 4.157 3.941 1.00 88.75 95 ARG A C 1
ATOM 706 O O . ARG A 1 95 ? -12.259 3.944 5.145 1.00 88.75 95 ARG A O 1
ATOM 713 N N . ARG A 1 96 ? -13.677 4.135 3.399 1.00 91.06 96 ARG A N 1
ATOM 714 C CA . ARG A 1 96 ? -14.845 3.567 4.094 1.00 91.06 96 ARG A CA 1
ATOM 715 C C . ARG A 1 96 ? -14.624 2.068 4.314 1.00 91.06 96 ARG A C 1
ATOM 717 O O . ARG A 1 96 ? -13.918 1.435 3.531 1.00 91.06 96 ARG A O 1
ATOM 724 N N . ILE A 1 97 ? -15.248 1.506 5.351 1.00 89.31 97 ILE A N 1
ATOM 725 C CA . ILE A 1 97 ? -15.094 0.089 5.728 1.00 89.31 97 ILE A CA 1
ATOM 726 C C . ILE A 1 97 ? -15.388 -0.833 4.538 1.00 89.31 97 ILE A C 1
ATOM 728 O O . ILE A 1 97 ? -14.520 -1.613 4.157 1.00 89.31 97 ILE A O 1
ATOM 732 N N . ARG A 1 98 ? -16.545 -0.655 3.882 1.00 91.81 98 ARG A N 1
ATOM 733 C CA . ARG A 1 98 ? -16.929 -1.407 2.675 1.00 91.81 98 ARG A CA 1
ATOM 734 C C . ARG A 1 98 ? -15.854 -1.352 1.586 1.00 91.81 98 ARG A C 1
ATOM 736 O O . ARG A 1 98 ? -15.421 -2.382 1.090 1.00 91.81 98 ARG A O 1
ATOM 743 N N . GLY A 1 99 ? -15.359 -0.155 1.269 1.00 93.69 99 GLY A N 1
ATOM 744 C CA . GLY A 1 99 ? -14.336 0.023 0.235 1.00 93.69 99 GLY A CA 1
ATOM 745 C C . GLY A 1 99 ? -12.985 -0.619 0.573 1.00 93.69 99 GLY A C 1
ATOM 746 O O . GLY A 1 99 ? -12.249 -0.990 -0.336 1.00 93.69 99 GLY A O 1
ATOM 747 N N . TYR A 1 100 ? -12.647 -0.756 1.857 1.00 94.69 100 TYR A N 1
ATOM 748 C CA . TYR A 1 100 ? -11.467 -1.506 2.294 1.00 94.69 100 TYR A CA 1
ATOM 749 C C . TYR A 1 100 ? -11.676 -3.017 2.185 1.00 94.69 100 TYR A C 1
ATOM 751 O O . TYR A 1 100 ? -10.823 -3.697 1.623 1.00 94.69 100 TYR A O 1
ATOM 759 N N . VAL A 1 101 ? -12.825 -3.526 2.641 1.00 94.19 101 VAL A N 1
ATOM 760 C CA . VAL A 1 101 ? -13.175 -4.951 2.529 1.00 94.19 101 VAL A CA 1
ATOM 761 C C . VAL A 1 101 ? -13.191 -5.392 1.065 1.00 94.19 101 VAL A C 1
ATOM 763 O O . VAL A 1 101 ? -12.565 -6.389 0.725 1.00 94.19 101 VAL A O 1
ATOM 766 N N . GLU A 1 102 ? -13.822 -4.625 0.176 1.00 95.44 102 GLU A N 1
ATOM 767 C CA . GLU A 1 102 ? -13.843 -4.913 -1.264 1.00 95.44 102 GLU A CA 1
ATOM 768 C C . GLU A 1 102 ? -12.441 -4.870 -1.895 1.00 95.44 102 GLU A C 1
ATOM 770 O O . GLU A 1 102 ? -12.114 -5.706 -2.737 1.00 95.44 102 GLU A O 1
ATOM 775 N N . ALA A 1 103 ? -11.569 -3.953 -1.456 1.00 96.00 103 ALA A N 1
ATOM 776 C CA . ALA A 1 103 ? -10.174 -3.943 -1.896 1.00 96.00 103 ALA A CA 1
ATOM 777 C C . ALA A 1 103 ? -9.426 -5.212 -1.443 1.00 96.00 103 ALA A C 1
ATOM 779 O O . ALA A 1 103 ? -8.701 -5.807 -2.241 1.00 96.00 103 ALA A O 1
ATOM 780 N N . CYS A 1 104 ? -9.632 -5.662 -0.200 1.00 95.44 104 CYS A N 1
ATOM 781 C CA . CYS A 1 104 ? -9.071 -6.919 0.297 1.00 95.44 104 CYS A CA 1
ATOM 782 C C . CYS A 1 104 ? -9.604 -8.130 -0.486 1.00 95.44 104 CYS A C 1
ATOM 784 O O . CYS A 1 104 ? -8.811 -8.944 -0.952 1.00 95.44 104 CYS A O 1
ATOM 786 N N . ARG A 1 105 ? -10.921 -8.212 -0.711 1.00 94.94 105 ARG A N 1
ATOM 787 C CA . ARG A 1 105 ? -11.558 -9.275 -1.509 1.00 94.94 105 ARG A CA 1
ATOM 788 C C . ARG A 1 105 ? -10.996 -9.333 -2.930 1.00 94.94 105 ARG A C 1
ATOM 790 O O . ARG A 1 105 ? -10.662 -10.413 -3.411 1.00 94.94 105 ARG A O 1
ATOM 797 N N . HIS A 1 106 ? -10.808 -8.183 -3.578 1.00 96.62 106 HIS A N 1
ATOM 798 C CA . HIS A 1 106 ? -10.219 -8.126 -4.917 1.00 96.62 106 HIS A CA 1
ATOM 799 C C . HIS A 1 106 ? -8.775 -8.647 -4.949 1.00 96.62 106 HIS A C 1
ATOM 801 O O . HIS A 1 106 ? -8.436 -9.442 -5.823 1.00 96.62 106 HIS A O 1
ATOM 807 N N . ILE A 1 107 ? -7.934 -8.227 -3.996 1.00 96.50 107 ILE A N 1
ATOM 808 C CA . ILE A 1 107 ? -6.541 -8.690 -3.901 1.00 96.50 107 ILE A CA 1
ATOM 809 C C . ILE A 1 107 ? -6.494 -10.198 -3.615 1.00 96.50 107 ILE A C 1
ATOM 811 O O . ILE A 1 107 ? -5.766 -10.914 -4.297 1.00 96.50 107 ILE A O 1
ATOM 815 N N . ALA A 1 108 ? -7.292 -10.695 -2.664 1.00 95.44 108 ALA A N 1
ATOM 816 C CA . ALA A 1 108 ? -7.368 -12.123 -2.340 1.00 95.44 108 ALA A CA 1
ATOM 817 C C . ALA A 1 108 ? -7.794 -12.960 -3.560 1.00 95.44 108 ALA A C 1
ATOM 819 O O . ALA A 1 108 ? -7.133 -13.933 -3.913 1.00 95.44 108 ALA A O 1
ATOM 820 N N . THR A 1 109 ? -8.820 -12.504 -4.285 1.00 95.12 109 THR A N 1
ATOM 821 C CA . THR A 1 109 ? -9.282 -13.134 -5.535 1.00 95.12 109 THR A CA 1
ATOM 822 C C . THR A 1 109 ? -8.193 -13.156 -6.609 1.00 95.12 109 THR A C 1
ATOM 824 O O . THR A 1 109 ? -8.087 -14.111 -7.376 1.00 95.12 109 THR A O 1
ATOM 827 N N . HIS A 1 110 ? -7.369 -12.108 -6.696 1.00 95.62 110 HIS A N 1
ATOM 828 C CA . HIS A 1 110 ? -6.270 -12.053 -7.659 1.00 95.62 110 HIS A CA 1
ATOM 829 C C . HIS A 1 110 ? -5.121 -13.009 -7.308 1.00 95.62 110 HIS A C 1
ATOM 831 O O . HIS A 1 110 ? -4.531 -13.597 -8.210 1.00 95.62 110 HIS A O 1
ATOM 837 N N . ARG A 1 111 ? -4.816 -13.193 -6.017 1.00 91.50 111 ARG A N 1
ATOM 838 C CA . ARG A 1 111 ? -3.730 -14.076 -5.560 1.00 91.50 111 ARG A CA 1
ATOM 839 C C . ARG A 1 111 ? -4.003 -15.566 -5.760 1.00 91.50 111 ARG A C 1
ATOM 841 O O . ARG A 1 111 ? -3.053 -16.343 -5.769 1.00 91.50 111 ARG A O 1
ATOM 848 N N . GLY A 1 112 ? -5.261 -15.939 -5.978 1.00 81.06 112 GLY A N 1
ATOM 849 C CA . GLY A 1 112 ? -5.676 -17.330 -6.104 1.00 81.06 112 GLY A CA 1
ATOM 850 C C . GLY A 1 112 ? -5.925 -17.961 -4.734 1.00 81.06 112 GLY A C 1
ATOM 851 O O . GLY A 1 112 ? -5.269 -17.639 -3.749 1.00 81.06 112 GLY A O 1
ATOM 852 N N . GLY A 1 113 ? -6.928 -18.831 -4.665 1.00 77.38 113 GLY A N 1
ATOM 853 C CA . GLY A 1 113 ? -7.391 -19.461 -3.428 1.00 77.38 113 GLY A CA 1
ATOM 854 C C . GLY A 1 113 ? -8.900 -19.657 -3.477 1.00 77.38 113 GLY A C 1
ATOM 855 O O . GLY A 1 113 ? -9.371 -20.775 -3.654 1.00 77.38 113 GLY A O 1
ATOM 856 N N . HIS A 1 114 ? -9.643 -18.553 -3.432 1.00 86.00 114 HIS A N 1
ATOM 857 C CA . HIS A 1 114 ? -11.095 -18.522 -3.611 1.00 86.00 114 HIS A CA 1
ATOM 858 C C . HIS A 1 114 ? -11.511 -17.254 -4.367 1.00 86.00 114 HIS A C 1
ATOM 860 O O . HIS A 1 114 ? -10.777 -16.263 -4.385 1.00 86.00 114 HIS A O 1
ATOM 866 N N . ASP A 1 115 ? -12.684 -17.284 -5.003 1.00 91.12 115 ASP A N 1
ATOM 867 C CA . ASP A 1 115 ? -13.271 -16.095 -5.618 1.00 91.12 115 ASP A CA 1
ATOM 868 C C . ASP A 1 115 ? -14.091 -15.319 -4.582 1.00 91.12 115 ASP A C 1
ATOM 870 O O . ASP A 1 115 ? -15.176 -15.739 -4.182 1.00 91.12 115 ASP A O 1
ATOM 874 N N . TYR A 1 116 ? -13.554 -14.184 -4.135 1.00 92.12 116 TYR A N 1
ATOM 875 C CA . TYR A 1 116 ? -14.236 -13.248 -3.242 1.00 92.12 116 TYR A CA 1
ATOM 876 C C . TYR A 1 116 ? -14.882 -12.091 -4.018 1.00 92.12 116 TYR A C 1
ATOM 878 O O . TYR A 1 116 ? -15.441 -11.186 -3.396 1.00 92.12 116 TYR A O 1
ATOM 886 N N . GLY A 1 117 ? -14.804 -12.075 -5.349 1.00 92.88 117 GLY A N 1
ATOM 887 C CA . GLY A 1 117 ? -15.269 -10.988 -6.204 1.00 92.88 117 GLY A CA 1
ATOM 888 C C . GLY A 1 117 ? -14.168 -9.999 -6.602 1.00 92.88 117 GLY A C 1
ATOM 889 O O . GLY A 1 117 ? -13.190 -9.753 -5.887 1.00 92.88 117 GLY A O 1
ATOM 890 N N . ARG A 1 118 ? -14.338 -9.389 -7.783 1.00 94.38 118 ARG A N 1
ATOM 891 C CA . ARG A 1 118 ? -13.373 -8.449 -8.373 1.00 94.38 118 ARG A CA 1
ATOM 892 C C . ARG A 1 118 ? -13.881 -7.007 -8.301 1.00 94.38 118 ARG A C 1
ATOM 894 O O . ARG A 1 118 ? -14.867 -6.656 -8.932 1.00 94.38 118 ARG A O 1
ATOM 901 N N . TYR A 1 119 ? -13.121 -6.147 -7.623 1.00 96.31 119 TYR A N 1
ATOM 902 C CA . TYR A 1 119 ? -13.428 -4.726 -7.429 1.00 96.31 119 TYR A CA 1
ATOM 903 C C . TYR A 1 119 ? -12.328 -3.790 -7.983 1.00 96.31 119 TYR A C 1
ATOM 905 O O . TYR A 1 119 ? -11.746 -3.009 -7.226 1.00 96.31 119 TYR A O 1
ATOM 913 N N . PRO A 1 120 ? -12.017 -3.820 -9.296 1.00 95.31 120 PRO A N 1
ATOM 914 C CA . PRO A 1 120 ? -10.940 -3.002 -9.871 1.00 95.31 120 PRO A CA 1
ATOM 915 C C . PRO A 1 120 ? -11.174 -1.490 -9.699 1.00 95.31 120 PRO A C 1
ATOM 917 O O . PRO A 1 120 ? -10.219 -0.732 -9.532 1.00 95.31 120 PRO A O 1
ATOM 920 N N . HIS A 1 121 ? -12.438 -1.049 -9.650 1.00 94.56 121 HIS A N 1
ATOM 921 C CA . HIS A 1 121 ? -12.823 0.354 -9.452 1.00 94.56 121 HIS A CA 1
ATOM 922 C C . HIS A 1 121 ? -12.396 0.925 -8.085 1.00 94.56 121 HIS A C 1
ATOM 924 O O . HIS A 1 121 ? -12.333 2.141 -7.912 1.00 94.56 121 HIS A O 1
ATOM 930 N N . ARG A 1 122 ? -12.071 0.073 -7.100 1.00 95.00 122 ARG A N 1
ATOM 931 C CA . ARG A 1 122 ? -11.561 0.515 -5.791 1.00 95.00 122 ARG A CA 1
ATOM 932 C C . ARG A 1 122 ? -10.103 0.964 -5.835 1.00 95.00 122 ARG A C 1
ATOM 934 O O . ARG A 1 122 ? -9.644 1.584 -4.872 1.00 95.00 122 ARG A O 1
ATOM 941 N N . PHE A 1 123 ? -9.392 0.692 -6.927 1.00 95.81 123 PHE A N 1
ATOM 942 C CA . PHE A 1 123 ? -7.997 1.069 -7.120 1.00 95.81 123 PHE A CA 1
ATOM 943 C C . PHE A 1 123 ? -7.920 2.261 -8.071 1.00 95.81 123 PHE A C 1
ATOM 945 O O . PHE A 1 123 ? -8.220 2.149 -9.259 1.00 95.81 123 PHE A O 1
ATOM 952 N N . ARG A 1 124 ? -7.483 3.413 -7.567 1.00 94.62 124 ARG A N 1
ATOM 953 C CA . ARG A 1 124 ? -7.394 4.669 -8.317 1.00 94.62 124 ARG A CA 1
ATOM 954 C C . ARG A 1 124 ? -6.324 4.611 -9.395 1.00 94.62 124 ARG A C 1
ATOM 956 O O . ARG A 1 124 ? -5.315 3.910 -9.281 1.00 94.62 124 ARG A O 1
ATOM 963 N N . ASN A 1 125 ? -6.562 5.349 -10.468 1.00 95.56 125 ASN A N 1
ATOM 964 C CA . ASN A 1 125 ? -5.562 5.582 -11.497 1.00 95.56 125 ASN A CA 1
ATOM 965 C C . ASN A 1 125 ? -4.526 6.592 -11.002 1.00 95.56 125 ASN A C 1
ATOM 967 O O . ASN A 1 125 ? -4.838 7.523 -10.264 1.00 95.56 125 ASN A O 1
ATOM 971 N N . ASN A 1 126 ? -3.285 6.383 -11.419 1.00 93.12 126 ASN A N 1
ATOM 972 C CA . ASN A 1 126 ? -2.188 7.312 -11.190 1.00 93.12 126 ASN A CA 1
ATOM 973 C C . ASN A 1 126 ? -1.704 7.814 -12.546 1.00 93.12 126 ASN A C 1
ATOM 975 O O . ASN A 1 126 ? -1.036 7.071 -13.258 1.00 93.12 126 ASN A O 1
ATOM 979 N N . THR A 1 127 ? -2.039 9.050 -12.888 1.00 92.50 127 THR A N 1
ATOM 980 C CA . THR A 1 127 ? -1.666 9.690 -14.159 1.00 92.50 127 THR A CA 1
ATOM 981 C C . THR A 1 127 ? -0.230 10.215 -14.153 1.00 92.50 127 THR A C 1
ATOM 983 O O . THR A 1 127 ? 0.342 10.492 -15.202 1.00 92.50 127 THR A O 1
ATOM 986 N N . SER A 1 128 ? 0.400 10.304 -12.980 1.00 88.38 128 SER A N 1
ATOM 987 C CA . SER A 1 128 ? 1.767 10.798 -12.837 1.00 88.38 128 SER A CA 1
ATOM 988 C C . SER A 1 128 ? 2.779 9.662 -12.964 1.00 88.38 128 SER A C 1
ATOM 990 O O . SER A 1 128 ? 2.954 8.859 -12.037 1.00 88.38 128 SER A O 1
ATOM 992 N N . LYS A 1 129 ? 3.502 9.623 -14.090 1.00 86.19 129 LYS A N 1
ATOM 993 C CA . LYS A 1 129 ? 4.640 8.713 -14.276 1.00 86.19 129 LYS A CA 1
ATOM 994 C C . LYS A 1 129 ? 5.763 9.075 -13.305 1.00 86.19 129 LYS A C 1
ATOM 996 O O . LYS A 1 129 ? 6.292 10.185 -13.326 1.00 86.19 129 LYS A O 1
ATOM 1001 N N . ARG A 1 130 ? 6.163 8.126 -12.458 1.00 84.19 130 ARG A N 1
ATOM 1002 C CA . ARG A 1 130 ? 7.333 8.291 -11.587 1.00 84.19 130 ARG A CA 1
ATOM 1003 C C . ARG A 1 130 ? 8.612 8.007 -12.370 1.00 84.19 130 ARG A C 1
ATOM 1005 O O . ARG A 1 130 ? 8.673 7.063 -13.152 1.00 84.19 130 ARG A O 1
ATOM 1012 N N . SER A 1 131 ? 9.642 8.816 -12.145 1.00 84.56 131 SER A N 1
ATOM 1013 C CA . SER A 1 131 ? 10.985 8.557 -12.661 1.00 84.56 131 SER A CA 1
ATOM 1014 C C . SER A 1 131 ? 11.769 7.682 -11.684 1.00 84.56 131 SER A C 1
ATOM 1016 O O . SER A 1 131 ? 11.569 7.770 -10.470 1.00 84.56 131 SER A O 1
ATOM 1018 N N . ARG A 1 132 ? 12.749 6.917 -12.179 1.00 83.56 132 ARG A N 1
ATOM 1019 C CA . ARG A 1 132 ? 13.705 6.200 -11.318 1.00 83.56 132 ARG A CA 1
ATOM 1020 C C . ARG A 1 132 ? 14.366 7.133 -10.296 1.00 83.56 132 ARG A C 1
ATOM 1022 O O . ARG A 1 132 ? 14.529 6.761 -9.140 1.00 83.56 132 ARG A O 1
ATOM 1029 N N . SER A 1 133 ? 14.703 8.362 -10.700 1.00 77.94 133 SER A N 1
ATOM 1030 C CA . SER A 1 133 ? 15.336 9.350 -9.819 1.00 77.94 133 SER A CA 1
ATOM 1031 C C . SER A 1 133 ? 14.486 9.696 -8.594 1.00 77.94 133 SER A C 1
ATOM 1033 O O . SER A 1 133 ? 15.056 9.872 -7.526 1.00 77.94 133 SER A O 1
ATOM 1035 N N . SER A 1 134 ? 13.151 9.695 -8.698 1.00 78.00 134 SER A N 1
ATOM 1036 C CA . SER A 1 134 ? 12.264 9.957 -7.551 1.00 78.00 134 SER A CA 1
ATOM 1037 C C . SER A 1 134 ? 12.401 8.927 -6.420 1.00 78.00 134 SER A C 1
ATOM 1039 O O . SER A 1 134 ? 12.266 9.274 -5.249 1.00 78.00 134 SER A O 1
ATOM 1041 N N . TYR A 1 135 ? 12.754 7.681 -6.749 1.00 74.19 135 TYR A N 1
ATOM 1042 C CA . TYR A 1 135 ? 13.024 6.624 -5.768 1.00 74.19 135 TYR A CA 1
ATOM 1043 C C . TYR A 1 135 ? 14.428 6.728 -5.156 1.00 74.19 135 TYR A C 1
ATOM 1045 O O . TYR A 1 135 ? 14.670 6.217 -4.064 1.00 74.19 135 TYR A O 1
ATOM 1053 N N . VAL A 1 136 ? 15.344 7.420 -5.841 1.00 68.12 136 VAL A N 1
ATOM 1054 C CA . VAL A 1 136 ? 16.721 7.665 -5.393 1.00 68.12 136 VAL A CA 1
ATOM 1055 C C . VAL A 1 136 ? 16.791 8.892 -4.480 1.00 68.12 136 VAL A C 1
ATOM 1057 O O . VAL A 1 136 ? 17.420 8.830 -3.428 1.00 68.12 136 VAL A O 1
ATOM 1060 N N . THR A 1 137 ? 16.122 9.991 -4.843 1.00 58.75 137 THR A N 1
ATOM 1061 C CA . THR A 1 137 ? 16.203 11.282 -4.135 1.00 58.75 137 THR A CA 1
ATOM 1062 C C . THR A 1 137 ? 15.314 11.367 -2.897 1.00 58.75 137 THR A C 1
ATOM 1064 O O . THR A 1 137 ? 15.664 12.063 -1.951 1.00 58.75 137 THR A O 1
ATOM 1067 N N . ALA A 1 138 ? 14.215 10.606 -2.833 1.00 54.22 138 ALA A N 1
ATOM 1068 C CA . ALA A 1 138 ? 13.394 10.478 -1.622 1.00 54.22 138 ALA A CA 1
ATOM 1069 C C . ALA A 1 138 ? 14.107 9.713 -0.485 1.00 54.22 138 ALA A C 1
ATOM 1071 O O . ALA A 1 138 ? 13.553 9.501 0.597 1.00 54.22 138 ALA A O 1
ATOM 1072 N N . SER A 1 139 ? 15.346 9.271 -0.715 1.00 54.12 139 SER A N 1
ATOM 1073 C CA . SER A 1 139 ? 16.188 8.715 0.323 1.00 54.12 139 SER A CA 1
ATOM 1074 C C . SER A 1 139 ? 16.987 9.796 1.044 1.00 54.12 139 SER A C 1
ATOM 1076 O O . SER A 1 139 ? 17.980 10.289 0.525 1.00 54.12 139 SER A O 1
ATOM 1078 N N . SER A 1 140 ? 16.635 10.063 2.303 1.00 49.06 140 SER A N 1
ATOM 1079 C CA . SER A 1 140 ? 17.430 10.900 3.218 1.00 49.06 140 SER A CA 1
ATOM 1080 C C . SER A 1 140 ? 18.857 10.388 3.470 1.00 49.06 140 SER A C 1
ATOM 1082 O O . SER A 1 140 ? 19.678 11.105 4.033 1.00 49.06 140 SER A O 1
ATOM 1084 N N . THR A 1 141 ? 19.183 9.167 3.039 1.00 43.97 141 THR A N 1
ATOM 1085 C CA . THR A 1 141 ? 20.554 8.662 2.978 1.00 43.97 141 THR A CA 1
ATOM 1086 C C . THR A 1 141 ? 20.938 8.427 1.522 1.00 43.97 141 THR A C 1
ATOM 1088 O O . THR A 1 141 ? 20.336 7.594 0.842 1.00 43.97 141 THR A O 1
ATOM 1091 N N . HIS A 1 142 ? 21.986 9.104 1.057 1.00 44.34 142 HIS A N 1
ATOM 1092 C CA . HIS A 1 142 ? 22.598 8.982 -0.278 1.00 44.34 142 HIS A CA 1
ATOM 1093 C C . HIS A 1 142 ? 23.144 7.565 -0.612 1.00 44.34 142 HIS A C 1
ATOM 1095 O O . HIS A 1 142 ? 23.860 7.393 -1.594 1.00 44.34 142 HIS A O 1
ATOM 1101 N N . SER A 1 143 ? 22.818 6.561 0.213 1.00 47.75 143 SER A N 1
ATOM 1102 C CA . SER A 1 143 ? 23.268 5.165 0.187 1.00 47.75 143 SER A CA 1
ATOM 1103 C C . SER A 1 143 ? 22.193 4.149 -0.232 1.00 47.75 143 SER A C 1
ATOM 1105 O O . SER A 1 143 ? 22.446 2.949 -0.179 1.00 47.75 143 SER A O 1
ATOM 1107 N N . LYS A 1 144 ? 20.991 4.575 -0.657 1.00 52.38 144 LYS A N 1
ATOM 1108 C CA . LYS A 1 144 ? 19.956 3.664 -1.218 1.00 52.38 144 LYS A CA 1
ATOM 1109 C C . LYS A 1 144 ? 20.184 3.335 -2.703 1.00 52.38 144 LYS A C 1
ATOM 1111 O O . LYS A 1 144 ? 19.253 3.065 -3.459 1.00 52.38 144 LYS A O 1
ATOM 1116 N N . THR A 1 145 ? 21.428 3.425 -3.139 1.00 48.19 145 THR A N 1
ATOM 1117 C CA . THR A 1 145 ? 21.814 3.661 -4.523 1.00 48.19 145 THR A CA 1
ATOM 1118 C C . THR A 1 145 ? 22.303 2.382 -5.203 1.00 48.19 145 THR A C 1
ATOM 1120 O O . THR A 1 145 ? 23.261 1.759 -4.768 1.00 48.19 145 THR A O 1
ATOM 1123 N N . HIS A 1 146 ? 21.661 2.095 -6.340 1.00 60.97 146 HIS A N 1
ATOM 1124 C CA . HIS A 1 146 ? 22.189 1.385 -7.512 1.00 60.97 146 HIS A CA 1
ATOM 1125 C C . HIS A 1 146 ? 22.215 -0.148 -7.540 1.00 60.97 146 HIS A C 1
ATOM 1127 O O . HIS A 1 146 ? 23.279 -0.751 -7.579 1.00 60.97 146 HIS A O 1
ATOM 1133 N N . ALA A 1 147 ? 21.046 -0.757 -7.771 1.00 65.19 147 ALA A N 1
ATOM 1134 C CA . ALA A 1 147 ? 20.996 -2.001 -8.552 1.00 65.19 147 ALA A CA 1
ATOM 1135 C C . ALA A 1 147 ? 19.969 -2.010 -9.706 1.00 65.19 147 ALA A C 1
ATOM 1137 O O . ALA A 1 147 ? 19.920 -2.978 -10.451 1.00 65.19 147 ALA A O 1
ATOM 1138 N N . LEU A 1 148 ? 19.183 -0.942 -9.917 1.00 78.94 148 LEU A N 1
ATOM 1139 C CA . LEU A 1 148 ? 18.229 -0.869 -11.035 1.00 78.94 148 LEU A CA 1
ATOM 1140 C C . LEU A 1 148 ? 18.684 0.102 -12.126 1.00 78.94 148 LEU A C 1
ATOM 1142 O O . LEU A 1 148 ? 18.872 1.298 -11.871 1.00 78.94 148 LEU A O 1
ATOM 1146 N N . SER A 1 149 ? 18.793 -0.411 -13.353 1.00 87.00 149 SER A N 1
ATOM 1147 C CA . SER A 1 149 ? 18.937 0.399 -14.564 1.00 87.00 149 SER A CA 1
ATOM 1148 C C . SER A 1 149 ? 17.620 1.128 -14.895 1.00 87.00 149 SER A C 1
ATOM 1150 O O . SER A 1 149 ? 16.552 0.794 -14.372 1.00 87.00 149 SER A O 1
ATOM 1152 N N . ASN A 1 150 ? 17.666 2.147 -15.763 1.00 87.75 150 ASN A N 1
ATOM 1153 C CA . ASN A 1 150 ? 16.439 2.792 -16.257 1.00 87.75 150 ASN A CA 1
ATOM 1154 C C . ASN A 1 150 ? 15.564 1.812 -17.055 1.00 87.75 150 ASN A C 1
ATOM 1156 O O . ASN A 1 150 ? 14.339 1.893 -16.984 1.00 87.75 150 ASN A O 1
ATOM 1160 N N . GLU A 1 151 ? 16.188 0.906 -17.805 1.00 90.44 151 GLU A N 1
ATOM 1161 C CA . GLU A 1 151 ? 15.504 -0.109 -18.606 1.00 90.44 151 GLU A CA 1
ATOM 1162 C C . GLU A 1 151 ? 14.778 -1.102 -17.700 1.00 90.44 151 GLU A C 1
ATOM 1164 O O . GLU A 1 151 ? 13.566 -1.255 -17.830 1.00 90.44 151 GLU A O 1
ATOM 1169 N N . SER A 1 152 ? 15.472 -1.655 -16.700 1.00 90.00 152 SER A N 1
ATOM 1170 C CA . SER A 1 152 ? 14.890 -2.538 -15.681 1.00 90.00 152 SER A CA 1
ATOM 1171 C C . SER A 1 152 ? 13.741 -1.852 -14.939 1.00 90.00 152 SER A C 1
ATOM 1173 O O . SER A 1 152 ? 12.675 -2.432 -14.758 1.00 90.00 152 SER A O 1
ATOM 1175 N N . PHE A 1 153 ? 13.913 -0.582 -14.556 1.00 91.12 153 PHE A N 1
ATOM 1176 C CA . PHE A 1 153 ? 12.858 0.203 -13.911 1.00 91.12 153 PHE A CA 1
ATOM 1177 C C . PHE A 1 153 ? 11.600 0.314 -14.788 1.00 91.12 153 PHE A C 1
ATOM 1179 O O . PHE A 1 153 ? 10.489 0.052 -14.320 1.00 91.12 153 PHE A O 1
ATOM 1186 N N . ASN A 1 154 ? 11.760 0.697 -16.057 1.00 91.88 154 ASN A N 1
ATOM 1187 C CA . ASN A 1 154 ? 10.640 0.822 -16.990 1.00 91.88 154 ASN A CA 1
ATOM 1188 C C . ASN A 1 154 ? 9.990 -0.543 -17.266 1.00 91.88 154 ASN A C 1
ATOM 1190 O O . ASN A 1 154 ? 8.767 -0.635 -17.299 1.00 91.88 154 ASN A O 1
ATOM 1194 N N . ALA A 1 155 ? 10.792 -1.601 -17.404 1.00 94.38 155 ALA A N 1
ATOM 1195 C CA . ALA A 1 155 ? 10.307 -2.957 -17.630 1.00 94.38 155 ALA A CA 1
ATOM 1196 C C . ALA A 1 155 ? 9.488 -3.482 -16.443 1.00 94.38 155 ALA A C 1
ATOM 1198 O O . ALA A 1 155 ? 8.441 -4.088 -16.649 1.00 94.38 155 ALA A O 1
ATOM 1199 N N . ILE A 1 156 ? 9.924 -3.230 -15.203 1.00 94.75 156 ILE A N 1
ATOM 1200 C CA . ILE A 1 156 ? 9.179 -3.634 -14.004 1.00 94.75 156 ILE A CA 1
ATOM 1201 C C . ILE A 1 156 ? 7.889 -2.822 -13.891 1.00 94.75 156 ILE A C 1
ATOM 1203 O O . ILE A 1 156 ? 6.821 -3.405 -13.753 1.00 94.75 156 ILE A O 1
ATOM 1207 N N . THR A 1 157 ? 7.960 -1.492 -13.987 1.00 94.50 157 THR A N 1
ATOM 1208 C CA . THR A 1 157 ? 6.781 -0.618 -13.822 1.00 94.50 157 THR A CA 1
ATOM 1209 C C . THR A 1 157 ? 5.733 -0.767 -14.928 1.00 94.50 157 THR A C 1
ATOM 1211 O O . THR A 1 157 ? 4.585 -0.393 -14.717 1.00 94.50 157 THR A O 1
ATOM 1214 N N . ALA A 1 158 ? 6.085 -1.347 -16.079 1.00 95.62 158 ALA A N 1
ATOM 1215 C CA . ALA A 1 158 ? 5.131 -1.701 -17.129 1.00 95.62 158 ALA A CA 1
ATOM 1216 C C . ALA A 1 158 ? 4.311 -2.968 -16.819 1.00 95.62 158 ALA A C 1
ATOM 1218 O O . ALA A 1 158 ? 3.289 -3.197 -17.458 1.00 95.62 158 ALA A O 1
ATOM 1219 N N . ARG A 1 159 ? 4.732 -3.793 -15.850 1.00 97.06 159 ARG A N 1
ATOM 1220 C CA . ARG A 1 159 ? 4.014 -5.019 -15.470 1.00 97.06 159 ARG A CA 1
ATOM 1221 C C . ARG A 1 159 ? 2.725 -4.696 -14.697 1.00 97.06 159 ARG A C 1
ATOM 1223 O O . ARG A 1 159 ? 2.661 -3.647 -14.036 1.00 97.06 159 ARG A O 1
ATOM 1230 N N . PRO A 1 160 ? 1.737 -5.610 -14.691 1.00 97.69 160 PRO A N 1
ATOM 1231 C CA . PRO A 1 160 ? 0.584 -5.503 -13.807 1.00 97.69 160 PRO A CA 1
ATOM 1232 C C . PRO A 1 160 ? 1.021 -5.411 -12.342 1.00 97.69 160 PRO A C 1
ATOM 1234 O O . PRO A 1 160 ? 2.077 -5.917 -11.953 1.00 97.69 160 PRO A O 1
ATOM 1237 N N . CYS A 1 161 ? 0.211 -4.755 -11.513 1.00 97.94 161 CYS A N 1
ATOM 1238 C CA . CYS A 1 161 ? 0.475 -4.645 -10.088 1.00 97.94 161 CYS A CA 1
ATOM 1239 C C . CYS A 1 161 ? 0.561 -6.042 -9.474 1.00 97.94 161 CYS A C 1
ATOM 1241 O O . CYS A 1 161 ? -0.386 -6.816 -9.552 1.00 97.94 161 CYS A O 1
ATOM 1243 N N . HIS A 1 162 ? 1.663 -6.315 -8.784 1.00 97.56 162 HIS A N 1
ATOM 1244 C CA . HIS A 1 162 ? 1.933 -7.597 -8.146 1.00 97.56 162 HIS A CA 1
ATOM 1245 C C . HIS A 1 162 ? 0.818 -8.032 -7.196 1.00 97.56 162 HIS A C 1
ATOM 1247 O O . HIS A 1 162 ? 0.501 -9.208 -7.141 1.00 97.56 162 HIS A O 1
ATOM 1253 N N . TYR A 1 163 ? 0.195 -7.098 -6.472 1.00 97.31 163 TYR A N 1
ATOM 1254 C CA . TYR A 1 163 ? -0.816 -7.417 -5.461 1.00 97.31 163 TYR A CA 1
ATOM 1255 C C . TYR A 1 163 ? -2.232 -7.574 -6.019 1.00 97.31 163 TYR A C 1
ATOM 1257 O O . TYR A 1 163 ? -2.900 -8.547 -5.689 1.00 97.31 163 TYR A O 1
ATOM 1265 N N . CYS A 1 164 ? -2.716 -6.618 -6.816 1.00 97.19 164 CYS A N 1
ATOM 1266 C CA . CYS A 1 164 ? -4.106 -6.606 -7.293 1.00 97.19 164 CYS A CA 1
ATOM 1267 C C . CYS A 1 164 ? -4.271 -6.939 -8.781 1.00 97.19 164 CYS A C 1
ATOM 1269 O O . CYS A 1 164 ? -5.397 -7.024 -9.257 1.00 97.19 164 CYS A O 1
ATOM 1271 N N . GLY A 1 165 ? -3.180 -7.077 -9.534 1.00 97.06 165 GLY A N 1
ATOM 1272 C CA . GLY A 1 165 ? -3.227 -7.349 -10.970 1.00 97.06 165 GLY A CA 1
ATOM 1273 C C . GLY A 1 165 ? -3.580 -6.146 -11.836 1.00 97.06 165 GLY A C 1
ATOM 1274 O O . GLY A 1 165 ? -3.824 -6.304 -13.025 1.00 97.06 165 GLY A O 1
ATOM 1275 N N . LYS A 1 166 ? -3.636 -4.934 -11.274 1.00 97.00 166 LYS A N 1
ATOM 1276 C CA . LYS A 1 166 ? -3.954 -3.733 -12.048 1.00 97.00 166 LYS A CA 1
ATOM 1277 C C . LYS A 1 166 ? -2.879 -3.450 -13.102 1.00 97.00 166 LYS A C 1
ATOM 1279 O O . LYS A 1 166 ? -1.732 -3.166 -12.752 1.00 97.00 166 LYS A O 1
A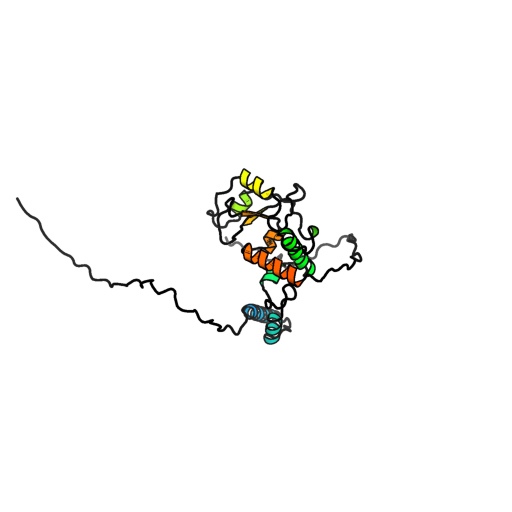TOM 1284 N N . GLU A 1 167 ? -3.271 -3.501 -14.369 1.00 97.12 167 GLU A N 1
ATOM 1285 C CA . GLU A 1 167 ? -2.399 -3.241 -15.516 1.00 97.12 167 GLU A CA 1
ATOM 1286 C C . GLU A 1 167 ? -1.837 -1.820 -15.511 1.00 97.12 167 GLU A C 1
ATOM 1288 O O . GLU A 1 167 ? -2.522 -0.870 -15.128 1.00 97.12 167 GLU A O 1
ATOM 1293 N N . SER A 1 168 ? -0.598 -1.664 -15.977 1.00 95.38 168 SER A N 1
ATOM 1294 C CA . SER A 1 168 ? -0.078 -0.338 -16.302 1.00 95.38 168 SER A CA 1
ATOM 1295 C C . SER A 1 168 ? -0.627 0.072 -17.669 1.00 95.38 168 SER A C 1
ATOM 1297 O O . SER A 1 168 ? -0.318 -0.559 -18.672 1.00 95.38 168 SER A O 1
ATOM 1299 N N . ASP A 1 169 ? -1.392 1.161 -17.722 1.00 95.19 169 ASP A N 1
ATOM 1300 C CA . ASP A 1 169 ? -2.085 1.633 -18.930 1.00 95.19 169 ASP A CA 1
ATOM 1301 C C . ASP A 1 169 ? -1.788 3.121 -19.201 1.00 95.19 169 ASP A C 1
ATOM 1303 O O . ASP A 1 169 ? -2.629 3.992 -18.952 1.00 95.19 169 ASP A O 1
ATOM 1307 N N . PRO A 1 170 ? -0.562 3.474 -19.634 1.00 91.69 170 PRO A N 1
ATOM 1308 C CA . PRO A 1 170 ? -0.208 4.852 -19.958 1.00 91.69 170 PRO A CA 1
ATOM 1309 C C . PRO A 1 170 ? -1.078 5.434 -21.089 1.00 91.69 170 PRO A C 1
ATOM 1311 O O . PRO A 1 170 ? -1.291 4.753 -22.087 1.00 91.69 170 PRO A O 1
ATOM 1314 N N . PRO A 1 171 ? -1.523 6.706 -21.008 1.00 93.00 171 PRO A N 1
ATOM 1315 C CA . PRO A 1 171 ? -1.259 7.690 -19.950 1.00 93.00 171 PRO A CA 1
ATOM 1316 C C . PRO A 1 171 ? -2.276 7.654 -18.793 1.00 93.00 171 PRO A C 1
ATOM 1318 O O . PRO A 1 171 ? -2.166 8.437 -17.850 1.00 93.00 171 PRO A O 1
ATOM 1321 N N . ARG A 1 172 ? -3.288 6.778 -18.852 1.00 93.81 172 ARG A N 1
ATOM 1322 C CA . ARG A 1 172 ? -4.368 6.714 -17.853 1.00 93.81 172 ARG A CA 1
ATOM 1323 C C . ARG A 1 172 ? -3.863 6.232 -16.499 1.00 93.81 172 ARG A C 1
ATOM 1325 O O . ARG A 1 172 ? -4.313 6.729 -15.469 1.00 93.81 172 ARG A O 1
ATOM 1332 N N . HIS A 1 173 ? -2.930 5.287 -16.483 1.00 95.94 173 HIS A N 1
ATOM 1333 C CA . HIS A 1 173 ? -2.359 4.744 -15.264 1.00 95.94 173 HIS A CA 1
ATOM 1334 C C . HIS A 1 173 ? -0.897 4.328 -15.420 1.00 95.94 173 HIS A C 1
ATOM 1336 O O . HIS A 1 173 ? -0.525 3.587 -16.323 1.00 95.94 173 HIS A O 1
ATOM 1342 N N . HIS A 1 174 ? -0.087 4.739 -14.451 1.00 95.69 174 HIS A N 1
ATOM 1343 C CA . HIS A 1 174 ? 1.269 4.269 -14.239 1.00 95.69 174 HIS A CA 1
ATOM 1344 C C . HIS A 1 174 ? 1.374 3.512 -12.917 1.00 95.69 174 HIS A C 1
ATOM 1346 O O . HIS A 1 174 ? 1.076 4.070 -11.848 1.00 95.69 174 HIS A O 1
ATOM 1352 N N . ASN A 1 175 ? 1.861 2.275 -12.989 1.00 96.56 175 ASN A N 1
ATOM 1353 C CA . ASN A 1 175 ? 2.372 1.573 -11.820 1.00 96.56 175 ASN A CA 1
ATOM 1354 C C . ASN A 1 175 ? 3.732 2.154 -11.401 1.00 96.56 175 ASN A C 1
ATOM 1356 O O . ASN A 1 175 ? 4.439 2.806 -12.173 1.00 96.56 175 ASN A O 1
ATOM 1360 N N . GLY A 1 176 ? 4.067 1.957 -10.131 1.00 93.56 176 GLY A N 1
ATOM 1361 C CA . GLY A 1 176 ? 5.361 2.296 -9.558 1.00 93.56 176 GLY A CA 1
ATOM 1362 C C . GLY A 1 176 ? 6.084 1.051 -9.062 1.00 93.56 176 GLY A C 1
ATOM 1363 O O . GLY A 1 176 ? 5.720 -0.074 -9.397 1.00 93.56 176 GLY A O 1
ATOM 1364 N N . LEU A 1 177 ? 7.101 1.272 -8.236 1.00 92.69 177 LEU A N 1
ATOM 1365 C CA . LEU A 1 177 ? 7.786 0.211 -7.506 1.00 92.69 177 LEU A CA 1
ATOM 1366 C C . LEU A 1 177 ? 7.288 0.118 -6.066 1.00 92.69 177 LEU A C 1
ATOM 1368 O O . LEU A 1 177 ? 7.124 1.147 -5.404 1.00 92.69 177 LEU A O 1
ATOM 1372 N N . ASP A 1 178 ? 7.145 -1.111 -5.581 1.00 92.56 178 ASP A N 1
ATOM 1373 C CA . ASP A 1 178 ? 7.078 -1.438 -4.158 1.00 92.56 178 ASP A CA 1
ATOM 1374 C C . ASP A 1 178 ? 8.194 -2.425 -3.792 1.00 92.56 178 ASP A C 1
ATOM 1376 O O . ASP A 1 178 ? 8.625 -3.227 -4.619 1.00 92.56 178 ASP A O 1
ATOM 1380 N N . ARG A 1 179 ? 8.676 -2.346 -2.551 1.00 90.56 179 ARG A N 1
ATOM 1381 C CA . ARG A 1 179 ? 9.707 -3.237 -2.008 1.00 90.56 179 ARG A CA 1
ATOM 1382 C C . ARG A 1 179 ? 9.035 -4.394 -1.287 1.00 90.56 179 ARG A C 1
ATOM 1384 O O . ARG A 1 179 ? 8.232 -4.150 -0.389 1.00 90.56 179 ARG A O 1
ATOM 1391 N N . LEU A 1 180 ? 9.408 -5.630 -1.604 1.00 90.25 180 LEU A N 1
ATOM 1392 C CA . LEU A 1 180 ? 8.858 -6.821 -0.943 1.00 90.25 180 LEU A CA 1
ATOM 1393 C C . LEU A 1 180 ? 9.099 -6.795 0.573 1.00 90.25 180 LEU A C 1
ATOM 1395 O O . LEU A 1 180 ? 8.198 -7.097 1.359 1.00 90.25 180 LEU A O 1
ATOM 1399 N N . ASP A 1 181 ? 10.280 -6.319 0.968 1.00 84.81 181 ASP A N 1
ATOM 1400 C CA . ASP A 1 181 ? 10.629 -5.998 2.346 1.00 84.81 181 ASP A CA 1
ATOM 1401 C C . ASP A 1 181 ? 11.026 -4.517 2.469 1.00 84.81 181 ASP A C 1
ATOM 1403 O O . ASP A 1 181 ? 12.022 -4.051 1.910 1.00 84.81 181 ASP A O 1
ATOM 1407 N N . SER A 1 182 ? 10.240 -3.762 3.238 1.00 83.38 182 SER A N 1
ATOM 1408 C CA . SER A 1 182 ? 10.492 -2.344 3.513 1.00 83.38 182 SER A CA 1
ATOM 1409 C C . SER A 1 182 ? 11.738 -2.093 4.373 1.00 83.38 182 SER A C 1
ATOM 1411 O O . SER A 1 182 ? 12.242 -0.961 4.374 1.00 83.38 182 SER A O 1
ATOM 1413 N N . SER A 1 183 ? 12.235 -3.112 5.083 1.00 81.56 183 SER A N 1
ATOM 1414 C CA . SER A 1 183 ? 13.475 -3.063 5.863 1.00 81.56 183 SER A CA 1
ATOM 1415 C C . SER A 1 183 ? 14.709 -2.989 4.956 1.00 81.56 183 SER A C 1
ATOM 1417 O O . SER A 1 183 ? 15.677 -2.285 5.274 1.00 81.56 183 SER A O 1
ATOM 1419 N N . LEU A 1 184 ? 14.633 -3.614 3.774 1.00 77.81 184 LEU A N 1
ATOM 1420 C CA . LEU A 1 184 ? 15.673 -3.546 2.761 1.00 77.81 184 LEU A CA 1
ATOM 1421 C C . LEU A 1 184 ? 15.747 -2.129 2.194 1.00 77.81 184 LEU A C 1
ATOM 1423 O O . LEU A 1 184 ? 14.783 -1.544 1.684 1.00 77.81 184 LEU A O 1
ATOM 1427 N N . ARG A 1 185 ? 16.940 -1.547 2.296 1.00 73.75 185 ARG A N 1
ATOM 1428 C CA . ARG A 1 185 ? 17.209 -0.179 1.839 1.00 73.75 185 ARG A CA 1
ATOM 1429 C C . ARG A 1 185 ? 17.608 -0.106 0.364 1.00 73.75 185 ARG A C 1
ATOM 1431 O O . ARG A 1 185 ? 17.671 0.998 -0.169 1.00 73.75 185 ARG A O 1
ATOM 1438 N N . VAL A 1 186 ? 17.854 -1.245 -0.283 1.00 78.56 186 VAL A N 1
ATOM 1439 C CA . VAL A 1 186 ? 18.366 -1.336 -1.656 1.00 78.56 186 VAL A CA 1
ATOM 1440 C C . VAL A 1 186 ? 17.286 -1.867 -2.596 1.00 78.56 186 VAL A C 1
ATOM 1442 O O . VAL A 1 186 ? 16.607 -2.847 -2.293 1.00 78.56 186 VAL A O 1
ATOM 1445 N N . TYR A 1 187 ? 17.151 -1.208 -3.745 1.00 82.44 187 TYR A N 1
ATOM 1446 C CA . TYR A 1 187 ? 16.249 -1.600 -4.824 1.00 82.44 187 TYR A CA 1
ATOM 1447 C C . TYR A 1 187 ? 17.025 -2.462 -5.825 1.00 82.44 187 TYR A C 1
ATOM 1449 O O . TYR A 1 187 ? 17.865 -1.925 -6.550 1.00 82.44 187 TYR A O 1
ATOM 1457 N N . THR A 1 188 ? 16.748 -3.765 -5.853 1.00 86.75 188 THR A N 1
ATOM 1458 C CA . THR A 1 188 ? 17.244 -4.739 -6.841 1.00 86.75 188 THR A CA 1
ATOM 1459 C C . THR A 1 188 ? 16.053 -5.304 -7.616 1.00 86.75 188 THR A C 1
ATOM 1461 O O . THR A 1 188 ? 14.919 -5.170 -7.163 1.00 86.75 188 THR A O 1
ATOM 1464 N N . GLU A 1 189 ? 16.274 -5.941 -8.768 1.00 87.62 189 GLU A N 1
ATOM 1465 C CA . GLU A 1 189 ? 15.181 -6.574 -9.534 1.00 87.62 189 GLU A CA 1
ATOM 1466 C C . GLU A 1 189 ? 14.452 -7.676 -8.747 1.00 87.62 189 GLU A C 1
ATOM 1468 O O . GLU A 1 189 ? 13.282 -7.939 -8.999 1.00 87.62 189 GLU A O 1
ATOM 1473 N N . GLU A 1 190 ? 15.129 -8.277 -7.769 1.00 88.31 190 GLU A N 1
ATOM 1474 C CA . GLU A 1 190 ? 14.602 -9.338 -6.906 1.00 88.31 190 GLU A CA 1
ATOM 1475 C C . GLU A 1 190 ? 13.862 -8.791 -5.678 1.00 88.31 190 GLU A C 1
ATOM 1477 O O . GLU A 1 190 ? 12.961 -9.441 -5.155 1.00 88.31 190 GLU A O 1
ATOM 1482 N N . SER A 1 191 ? 14.236 -7.600 -5.190 1.00 88.19 191 SER A N 1
ATOM 1483 C CA . SER A 1 191 ? 13.657 -7.017 -3.973 1.00 88.19 191 SER A CA 1
ATOM 1484 C C . SER A 1 191 ? 12.439 -6.135 -4.237 1.00 88.19 191 SER A C 1
ATOM 1486 O O . SER A 1 191 ? 11.784 -5.695 -3.283 1.00 88.19 191 SER A O 1
ATOM 1488 N N . VAL A 1 192 ? 12.129 -5.858 -5.509 1.00 91.88 192 VAL A N 1
ATOM 1489 C CA . VAL A 1 192 ? 11.045 -4.953 -5.897 1.00 91.88 192 VAL A CA 1
ATOM 1490 C C . VAL A 1 192 ? 10.101 -5.550 -6.918 1.00 91.88 192 VAL A C 1
ATOM 1492 O O . VAL A 1 192 ? 10.463 -6.382 -7.743 1.00 91.88 192 VAL A O 1
ATOM 1495 N N . VAL A 1 193 ? 8.876 -5.045 -6.895 1.00 95.25 193 VAL A N 1
ATOM 1496 C CA . VAL A 1 193 ? 7.801 -5.467 -7.786 1.00 95.25 193 VAL A CA 1
ATOM 1497 C C . VAL A 1 193 ? 7.020 -4.269 -8.310 1.00 95.25 193 VAL A C 1
ATOM 1499 O O . VAL A 1 193 ? 7.051 -3.179 -7.731 1.00 95.25 193 VAL A O 1
ATOM 1502 N N . SER A 1 194 ? 6.294 -4.476 -9.411 1.00 96.81 194 SER A N 1
ATOM 1503 C CA . SER A 1 194 ? 5.335 -3.492 -9.917 1.00 96.81 194 SER A CA 1
ATOM 1504 C C . SER A 1 194 ? 4.176 -3.337 -8.939 1.00 96.81 194 SER A C 1
ATOM 1506 O O . SER A 1 194 ? 3.606 -4.329 -8.482 1.00 96.81 194 SER A O 1
ATOM 1508 N N . CYS A 1 195 ? 3.796 -2.105 -8.613 1.00 97.19 195 CYS A N 1
ATOM 1509 C CA . CYS A 1 195 ? 2.723 -1.856 -7.661 1.00 97.19 195 CYS A CA 1
ATOM 1510 C C . CYS A 1 195 ? 1.917 -0.601 -8.001 1.00 97.19 195 CYS A C 1
ATOM 1512 O O . CYS A 1 195 ? 2.480 0.461 -8.281 1.00 97.19 195 CYS A O 1
ATOM 1514 N N . CYS A 1 196 ? 0.587 -0.702 -7.933 1.00 96.94 196 CYS A N 1
ATOM 1515 C CA . CYS A 1 196 ? -0.278 0.467 -8.018 1.00 96.94 196 CYS A CA 1
ATOM 1516 C C . CYS A 1 196 ? -0.203 1.279 -6.712 1.00 96.94 196 CYS A C 1
ATOM 1518 O O . CYS A 1 196 ? 0.077 0.747 -5.634 1.00 96.94 196 CYS A O 1
ATOM 1520 N N . GLY A 1 197 ? -0.489 2.582 -6.785 1.00 94.50 197 GLY A N 1
ATOM 1521 C CA . GLY A 1 197 ? -0.359 3.473 -5.626 1.00 94.50 197 GLY A CA 1
ATOM 1522 C C . GLY A 1 197 ? -1.221 3.062 -4.428 1.00 94.50 197 GLY A C 1
ATOM 1523 O O . GLY A 1 197 ? -0.797 3.204 -3.286 1.00 94.50 197 GLY A O 1
ATOM 1524 N N . ASP A 1 198 ? -2.403 2.504 -4.681 1.00 95.94 198 ASP A N 1
ATOM 1525 C CA . ASP A 1 198 ? -3.324 2.100 -3.623 1.00 95.94 198 ASP A CA 1
ATOM 1526 C C . ASP A 1 198 ? -2.847 0.851 -2.869 1.00 95.94 198 ASP A C 1
ATOM 1528 O O . ASP A 1 198 ? -2.867 0.857 -1.640 1.00 95.94 198 ASP A O 1
ATOM 1532 N N . CYS A 1 199 ? -2.344 -0.175 -3.567 1.00 97.12 199 CYS A N 1
ATOM 1533 C CA . CYS A 1 199 ? -1.732 -1.339 -2.918 1.00 97.12 199 CYS A CA 1
ATOM 1534 C C . CYS A 1 199 ? -0.468 -0.955 -2.146 1.00 97.12 199 CYS A C 1
ATOM 1536 O O . CYS A 1 199 ? -0.286 -1.415 -1.023 1.00 97.12 199 CYS A O 1
ATOM 1538 N N . ASN A 1 200 ? 0.365 -0.070 -2.705 1.00 95.06 200 ASN A N 1
ATOM 1539 C CA . ASN A 1 200 ? 1.573 0.409 -2.037 1.00 95.06 200 ASN A CA 1
ATOM 1540 C C . ASN A 1 200 ? 1.245 1.136 -0.719 1.00 95.06 200 ASN A C 1
ATOM 1542 O O . ASN A 1 200 ? 1.897 0.922 0.299 1.00 95.06 200 ASN A O 1
ATOM 1546 N N . VAL A 1 201 ? 0.193 1.963 -0.711 1.00 93.75 201 VAL A N 1
ATOM 1547 C CA . VAL A 1 201 ? -0.280 2.641 0.507 1.00 93.75 201 VAL A CA 1
ATOM 1548 C C . VAL A 1 201 ? -0.883 1.653 1.504 1.00 93.75 201 VAL A C 1
ATOM 1550 O O . VAL A 1 201 ? -0.592 1.760 2.690 1.00 93.75 201 VAL A O 1
ATOM 1553 N N . MET A 1 202 ? -1.691 0.692 1.044 1.00 94.69 202 MET A N 1
ATOM 1554 C CA . MET A 1 202 ? -2.278 -0.329 1.920 1.00 94.69 202 MET A CA 1
ATOM 1555 C C . MET A 1 202 ? -1.202 -1.195 2.581 1.00 94.69 202 MET A C 1
ATOM 1557 O O . MET A 1 202 ? -1.267 -1.429 3.783 1.00 94.69 202 MET A O 1
ATOM 1561 N N . LYS A 1 203 ? -0.199 -1.648 1.820 1.00 94.25 203 LYS A N 1
ATOM 1562 C CA . LYS A 1 203 ? 0.913 -2.442 2.352 1.00 94.25 203 LYS A CA 1
ATOM 1563 C C . LYS A 1 203 ? 1.830 -1.620 3.254 1.00 94.25 203 LYS A C 1
ATOM 1565 O O . LYS A 1 203 ? 2.338 -2.152 4.234 1.00 94.25 203 LYS A O 1
ATOM 1570 N N . TYR A 1 204 ? 2.033 -0.336 2.968 1.00 90.88 204 TYR A N 1
ATOM 1571 C CA . TYR A 1 204 ? 2.854 0.553 3.790 1.00 90.88 204 TYR A CA 1
ATOM 1572 C C . TYR A 1 204 ? 4.231 -0.074 4.110 1.00 90.88 204 TYR A C 1
ATOM 1574 O O . TYR A 1 204 ? 4.994 -0.409 3.205 1.00 90.88 204 TYR A O 1
ATOM 1582 N N . THR A 1 205 ? 4.559 -0.258 5.389 1.00 88.88 205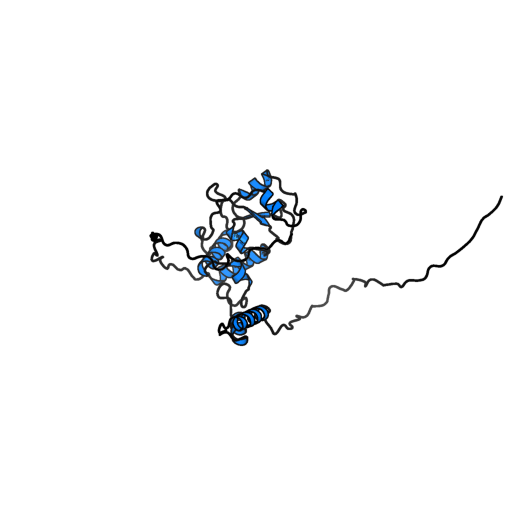 THR A N 1
ATOM 1583 C CA . THR A 1 205 ? 5.808 -0.874 5.854 1.00 88.88 205 THR A CA 1
ATOM 1584 C C . THR A 1 205 ? 5.677 -2.362 6.178 1.00 88.88 205 THR A C 1
ATOM 1586 O O . THR A 1 205 ? 6.649 -2.945 6.653 1.00 88.88 205 THR A O 1
ATOM 1589 N N . TYR A 1 206 ? 4.506 -2.973 5.974 1.00 89.81 206 TYR A N 1
ATOM 1590 C CA . TYR A 1 206 ? 4.301 -4.399 6.228 1.00 89.81 206 TYR A CA 1
ATOM 1591 C C . TYR A 1 206 ? 5.118 -5.249 5.249 1.00 89.81 206 TYR A C 1
ATOM 1593 O O . TYR A 1 206 ? 5.353 -4.847 4.103 1.00 89.81 206 TYR A O 1
ATOM 1601 N N . SER A 1 207 ? 5.542 -6.431 5.705 1.00 91.31 207 SER A N 1
ATOM 1602 C CA . SER A 1 207 ? 6.095 -7.445 4.810 1.00 91.31 207 SER A CA 1
ATOM 1603 C C . SER A 1 207 ? 5.015 -7.905 3.828 1.00 91.31 207 SER A C 1
ATOM 1605 O O . SER A 1 207 ? 3.816 -7.797 4.109 1.00 91.31 207 SER A O 1
ATOM 1607 N N . GLU A 1 208 ? 5.419 -8.425 2.670 1.00 93.44 208 GLU A N 1
ATOM 1608 C CA . GLU A 1 208 ? 4.462 -9.027 1.740 1.00 93.44 208 GLU A CA 1
ATOM 1609 C C . GLU A 1 208 ? 3.611 -10.115 2.415 1.00 93.44 208 GLU A C 1
ATOM 1611 O O . GLU A 1 208 ? 2.389 -10.105 2.272 1.00 93.44 208 GLU A O 1
ATOM 1616 N N . ALA A 1 209 ? 4.240 -11.016 3.174 1.00 92.19 209 ALA A N 1
ATOM 1617 C CA . ALA A 1 209 ? 3.549 -12.123 3.824 1.00 92.19 209 ALA A CA 1
ATOM 1618 C C . ALA A 1 209 ? 2.489 -11.628 4.821 1.00 92.19 209 ALA A C 1
ATOM 1620 O O . ALA A 1 209 ? 1.342 -12.075 4.768 1.00 92.19 209 ALA A O 1
ATOM 1621 N N . ASP A 1 210 ? 2.836 -10.658 5.673 1.00 91.25 210 ASP A N 1
ATOM 1622 C CA . ASP A 1 210 ? 1.900 -10.092 6.650 1.00 91.25 210 ASP A CA 1
ATOM 1623 C C . ASP A 1 210 ? 0.741 -9.369 5.964 1.00 91.25 210 ASP A C 1
ATOM 1625 O O . ASP A 1 210 ? -0.415 -9.499 6.377 1.00 91.25 210 ASP A O 1
ATOM 1629 N N . PHE A 1 211 ? 1.040 -8.620 4.899 1.00 94.12 211 PHE A N 1
ATOM 1630 C CA . PHE A 1 211 ? 0.032 -7.912 4.123 1.00 94.12 211 PHE A CA 1
ATOM 1631 C C . PHE A 1 211 ? -0.961 -8.881 3.477 1.00 94.12 211 PHE A C 1
ATOM 1633 O O . PHE A 1 211 ? -2.171 -8.726 3.655 1.00 94.12 211 PHE A O 1
ATOM 1640 N N . LEU A 1 212 ? -0.470 -9.907 2.779 1.00 94.31 212 LEU A N 1
ATOM 1641 C CA . LEU A 1 212 ? -1.321 -10.884 2.101 1.00 94.31 212 LEU A CA 1
ATOM 1642 C C . LEU A 1 212 ? -2.121 -11.732 3.092 1.00 94.31 212 LEU A C 1
ATOM 1644 O O . LEU A 1 212 ? -3.326 -11.894 2.909 1.00 94.31 212 LEU A O 1
ATOM 1648 N N . ALA A 1 213 ? -1.506 -12.187 4.186 1.00 92.38 213 ALA A N 1
ATOM 1649 C CA . ALA A 1 213 ? -2.214 -12.908 5.241 1.00 92.38 213 ALA A CA 1
ATOM 1650 C C . ALA A 1 213 ? -3.301 -12.041 5.898 1.00 92.38 213 ALA A C 1
ATOM 1652 O O . ALA A 1 213 ? -4.348 -12.540 6.316 1.00 92.38 213 ALA A O 1
ATOM 1653 N N . HIS A 1 214 ? -3.074 -10.729 6.011 1.00 91.81 214 HIS A N 1
ATOM 1654 C CA . HIS A 1 214 ? -4.080 -9.802 6.511 1.00 91.81 214 HIS A CA 1
ATOM 1655 C C . HIS A 1 214 ? -5.250 -9.619 5.552 1.00 91.81 214 HIS A C 1
ATOM 1657 O O . HIS A 1 214 ? -6.401 -9.748 5.967 1.00 91.81 214 HIS A O 1
ATOM 1663 N N . VAL A 1 215 ? -4.950 -9.366 4.282 1.00 93.88 215 VAL A N 1
ATOM 1664 C CA . VAL A 1 215 ? -5.943 -9.248 3.216 1.00 93.88 215 VAL A CA 1
ATOM 1665 C C . VAL A 1 215 ? -6.815 -10.499 3.132 1.00 93.88 215 VAL A C 1
ATOM 1667 O O . VAL A 1 215 ? -8.039 -10.378 3.106 1.00 93.88 215 VAL A O 1
ATOM 1670 N N . GLN A 1 216 ? -6.192 -11.678 3.160 1.00 92.50 216 GLN A N 1
ATOM 1671 C CA . GLN A 1 216 ? -6.869 -12.969 3.114 1.00 92.50 216 GLN A CA 1
ATOM 1672 C C . GLN A 1 216 ? -7.849 -13.125 4.282 1.00 92.50 216 GLN A C 1
ATOM 1674 O O . GLN A 1 216 ? -9.032 -13.360 4.070 1.00 92.50 216 GLN A O 1
ATOM 1679 N N . ARG A 1 217 ? -7.398 -12.852 5.514 1.00 91.38 217 ARG A N 1
ATOM 1680 C CA . ARG A 1 217 ? -8.251 -12.910 6.712 1.00 91.38 217 ARG A CA 1
ATOM 1681 C C . ARG A 1 217 ? -9.466 -11.985 6.625 1.00 91.38 217 ARG A C 1
ATOM 1683 O O . ARG A 1 217 ? -10.553 -12.366 7.048 1.00 91.38 217 ARG A O 1
ATOM 1690 N N . VAL A 1 218 ? -9.285 -10.763 6.117 1.00 91.81 218 VAL A N 1
ATOM 1691 C CA . VAL A 1 218 ? -10.398 -9.818 5.921 1.00 91.81 218 VAL A CA 1
ATOM 1692 C C . VAL A 1 218 ? -11.358 -10.347 4.857 1.00 91.81 218 VAL A C 1
ATOM 1694 O O . VAL A 1 218 ? -12.566 -10.278 5.054 1.00 91.81 218 VAL A O 1
ATOM 1697 N N . ALA A 1 219 ? -10.853 -10.895 3.752 1.00 92.50 219 ALA A N 1
ATOM 1698 C CA . ALA A 1 219 ? -11.697 -11.475 2.713 1.00 92.50 219 ALA A CA 1
ATOM 1699 C C . ALA A 1 219 ? -12.515 -12.665 3.248 1.00 92.50 219 ALA A C 1
ATOM 1701 O O . ALA A 1 219 ? -13.736 -12.675 3.098 1.00 92.50 219 ALA A O 1
ATOM 1702 N N . ASP A 1 220 ? -11.871 -13.591 3.964 1.00 91.12 220 ASP A N 1
ATOM 1703 C CA . ASP A 1 220 ? -12.502 -14.763 4.579 1.00 91.12 220 ASP A CA 1
ATOM 1704 C C . ASP A 1 220 ? -13.594 -14.380 5.575 1.00 91.12 220 ASP A C 1
ATOM 1706 O O . ASP A 1 220 ? -14.701 -14.908 5.509 1.00 91.12 220 ASP A O 1
ATOM 1710 N N . ALA A 1 221 ? -13.331 -13.402 6.445 1.00 90.06 221 ALA A N 1
ATOM 1711 C CA . ALA A 1 221 ? -14.306 -12.928 7.426 1.00 90.06 221 ALA A CA 1
ATOM 1712 C C . ALA A 1 221 ? -15.561 -12.291 6.795 1.00 90.06 221 ALA A C 1
ATOM 1714 O O . ALA A 1 221 ? -16.568 -12.130 7.480 1.00 90.06 221 ALA A O 1
ATOM 1715 N N . ASN A 1 222 ? -15.512 -11.929 5.507 1.00 89.19 222 ASN A N 1
ATOM 1716 C CA . ASN A 1 222 ? -16.585 -11.231 4.796 1.00 89.19 222 ASN A CA 1
ATOM 1717 C C . ASN A 1 222 ? -17.142 -12.037 3.600 1.00 89.19 222 ASN A C 1
ATOM 1719 O O . ASN A 1 222 ? -17.790 -11.464 2.724 1.00 89.19 222 ASN A O 1
ATOM 1723 N N . THR A 1 223 ? -16.935 -13.361 3.564 1.00 79.06 223 THR A N 1
ATOM 1724 C CA . THR A 1 223 ? -17.374 -14.259 2.467 1.00 79.06 223 THR A CA 1
ATOM 1725 C C . THR A 1 223 ? -18.892 -14.442 2.318 1.00 79.06 223 THR A C 1
ATOM 1727 O O . THR A 1 223 ? -19.329 -15.040 1.342 1.00 79.06 223 THR A O 1
ATOM 1730 N N . GLY A 1 224 ? -19.716 -13.896 3.217 1.00 65.69 224 GLY A N 1
ATOM 1731 C CA . GLY A 1 224 ? -21.185 -14.006 3.174 1.00 65.69 224 GLY A CA 1
ATOM 1732 C C . GLY A 1 224 ? -21.940 -12.699 2.912 1.00 65.69 224 GLY A C 1
ATOM 1733 O O . GLY A 1 224 ? -23.164 -12.689 2.977 1.00 65.69 224 GLY A O 1
ATOM 1734 N N . GLN A 1 225 ? -21.244 -11.589 2.649 1.00 55.97 225 GLN A N 1
ATOM 1735 C CA . GLN A 1 225 ? -21.871 -10.290 2.375 1.00 55.97 225 GLN A CA 1
ATOM 1736 C C . GLN A 1 225 ? -21.832 -10.008 0.868 1.00 55.97 225 GLN A C 1
ATOM 1738 O O . GLN A 1 225 ? -20.976 -9.266 0.377 1.00 55.97 225 GLN A O 1
ATOM 1743 N N . ASN A 1 226 ? -22.729 -10.643 0.113 1.00 45.09 226 ASN A N 1
ATOM 1744 C CA . ASN A 1 226 ? -23.105 -10.148 -1.209 1.00 45.09 226 ASN A CA 1
ATOM 1745 C C . ASN A 1 226 ? -24.156 -9.061 -0.992 1.00 45.09 226 ASN A C 1
ATOM 1747 O O . ASN A 1 226 ? -25.321 -9.362 -0.764 1.00 45.09 226 ASN A O 1
ATOM 1751 N N . SER A 1 227 ? -23.739 -7.797 -0.999 1.00 40.47 227 SER A N 1
ATOM 1752 C CA . SER A 1 227 ? -24.683 -6.692 -1.129 1.00 40.47 227 SER A CA 1
ATOM 1753 C C . SER A 1 227 ? -24.982 -6.507 -2.616 1.00 40.47 227 SER A C 1
ATOM 1755 O O . SER A 1 227 ? -24.381 -5.646 -3.264 1.00 40.47 227 SER A O 1
ATOM 1757 N N . ASP A 1 228 ? -25.915 -7.303 -3.139 1.00 40.31 228 ASP A N 1
ATOM 1758 C CA . ASP A 1 228 ? -26.866 -6.783 -4.122 1.00 40.31 228 ASP A CA 1
ATOM 1759 C C . ASP A 1 228 ? -27.769 -5.791 -3.368 1.00 40.31 228 ASP A C 1
ATOM 1761 O O . ASP A 1 228 ? -28.918 -6.061 -3.046 1.00 40.31 228 ASP A O 1
ATOM 1765 N N . GLU A 1 229 ? -27.190 -4.654 -2.989 1.00 41.72 229 GLU A N 1
ATOM 1766 C CA . GLU A 1 229 ? -27.932 -3.457 -2.629 1.00 41.72 229 GLU A CA 1
ATOM 1767 C C . GLU A 1 229 ? -27.576 -2.440 -3.703 1.00 41.72 229 GLU A C 1
ATOM 1769 O O . GLU A 1 229 ? -26.501 -1.833 -3.717 1.00 41.72 229 GLU A O 1
ATOM 1774 N N . GLU A 1 230 ? -28.483 -2.411 -4.670 1.00 38.44 230 GLU A N 1
ATOM 1775 C CA . GLU A 1 230 ? -28.714 -1.403 -5.687 1.00 38.44 230 GLU A CA 1
ATOM 1776 C C . GLU A 1 230 ? -28.231 -0.021 -5.217 1.00 38.44 230 GLU A C 1
ATOM 1778 O O . GLU A 1 230 ? -28.710 0.533 -4.226 1.00 38.44 230 GLU A O 1
ATOM 1783 N N . GLU A 1 231 ? -27.244 0.532 -5.926 1.00 39.75 231 GLU A N 1
ATOM 1784 C CA . GLU A 1 231 ? -26.874 1.944 -5.841 1.00 39.75 231 GLU A CA 1
ATOM 1785 C C . GLU A 1 231 ? -28.088 2.778 -6.279 1.00 39.75 231 GLU A C 1
ATOM 1787 O O . GLU A 1 231 ? -28.219 3.171 -7.438 1.00 39.75 231 GLU A O 1
ATOM 1792 N N . ALA A 1 232 ? -29.003 3.046 -5.347 1.00 34.62 232 ALA A N 1
ATOM 1793 C CA . ALA A 1 232 ? -29.948 4.138 -5.472 1.00 34.62 232 ALA A CA 1
ATOM 1794 C C . ALA A 1 232 ? -29.122 5.430 -5.492 1.00 34.62 232 ALA A C 1
ATOM 1796 O O . ALA A 1 232 ? -28.528 5.837 -4.491 1.00 34.62 232 ALA A O 1
ATOM 1797 N N . GLY A 1 233 ? -29.015 5.994 -6.693 1.00 38.03 233 GLY A N 1
ATOM 1798 C CA . GLY A 1 233 ? -28.083 7.046 -7.045 1.00 38.03 233 GLY A CA 1
ATOM 1799 C C . GLY A 1 233 ? -28.080 8.239 -6.096 1.00 38.03 233 GLY A C 1
ATOM 1800 O O . GLY A 1 233 ? -29.109 8.840 -5.796 1.00 38.03 233 GLY A O 1
ATOM 1801 N N . VAL A 1 234 ? -26.873 8.663 -5.740 1.00 35.09 234 VAL A N 1
ATOM 1802 C CA . VAL A 1 234 ? -26.610 10.077 -5.499 1.00 35.09 234 VAL A CA 1
ATOM 1803 C C . VAL A 1 234 ? -25.839 10.559 -6.713 1.00 35.09 234 VAL A C 1
ATOM 1805 O O . VAL A 1 234 ? -24.630 10.372 -6.824 1.00 35.09 234 VAL A O 1
ATOM 1808 N N . GLY A 1 235 ? -26.591 11.107 -7.667 1.00 32.91 235 GLY A N 1
ATOM 1809 C CA . GLY A 1 235 ? -26.033 11.827 -8.795 1.00 32.91 235 GLY A CA 1
ATOM 1810 C C . GLY A 1 235 ? -25.121 12.937 -8.290 1.00 32.91 235 GLY A C 1
ATOM 1811 O O . GLY A 1 235 ? -25.489 13.726 -7.419 1.00 32.91 235 GLY A O 1
ATOM 1812 N N . GLU A 1 236 ? -23.924 12.981 -8.855 1.00 38.09 236 GLU A N 1
ATOM 1813 C CA . GLU A 1 236 ? -23.012 14.110 -8.774 1.00 38.09 236 GLU A CA 1
ATOM 1814 C C . GLU A 1 236 ? -23.661 15.280 -9.529 1.00 38.09 236 GLU A C 1
ATOM 1816 O O . GLU A 1 236 ? -23.426 15.497 -10.714 1.00 38.09 236 GLU A O 1
ATOM 1821 N N . GLN A 1 237 ? -24.570 15.998 -8.866 1.00 33.91 237 GLN A N 1
ATOM 1822 C CA . GLN A 1 237 ? -24.983 17.315 -9.325 1.00 33.91 237 GLN A CA 1
ATOM 1823 C C . GLN A 1 237 ? -23.881 18.287 -8.928 1.00 33.91 237 GLN A C 1
ATOM 1825 O O . GLN A 1 237 ? -23.692 18.607 -7.753 1.00 33.91 237 GLN A O 1
ATOM 1830 N N . ALA A 1 238 ? -23.132 18.717 -9.940 1.00 35.19 238 ALA A N 1
ATOM 1831 C CA . ALA A 1 238 ? -22.293 19.895 -9.887 1.00 35.19 238 ALA A CA 1
ATOM 1832 C C . ALA A 1 238 ? -23.140 21.070 -9.379 1.00 35.19 238 ALA A C 1
ATOM 1834 O O . ALA A 1 238 ? -23.980 21.609 -10.096 1.00 35.19 238 ALA A O 1
ATOM 1835 N N . LEU A 1 239 ? -22.945 21.436 -8.114 1.00 33.44 239 LEU A N 1
ATOM 1836 C CA . LEU A 1 239 ? -23.450 22.687 -7.582 1.00 33.44 239 LEU A CA 1
ATOM 1837 C C . LEU A 1 239 ? -22.531 23.788 -8.118 1.00 33.44 239 LEU A C 1
ATOM 1839 O O . LEU A 1 239 ? -21.448 24.023 -7.579 1.00 33.44 239 LEU A O 1
ATOM 1843 N N . GLU A 1 240 ? -22.945 24.432 -9.206 1.00 34.28 240 GLU A N 1
ATOM 1844 C CA . GLU A 1 240 ? -22.428 25.744 -9.581 1.00 34.28 240 GLU A CA 1
ATOM 1845 C C . GLU A 1 240 ? -22.660 26.691 -8.392 1.00 34.28 240 GLU A C 1
ATOM 1847 O O . GLU A 1 240 ? -23.798 26.999 -8.039 1.00 34.28 240 GLU A O 1
ATOM 1852 N N . GLN A 1 241 ? -21.586 27.115 -7.723 1.00 38.38 241 GLN A N 1
ATOM 1853 C CA . GLN A 1 241 ? -21.665 28.183 -6.729 1.00 38.38 241 GLN A CA 1
ATOM 1854 C C . GLN A 1 241 ? -21.431 29.527 -7.429 1.00 38.38 241 GLN A C 1
ATOM 1856 O O . GLN A 1 241 ? -20.381 29.694 -8.058 1.00 38.38 241 GLN A O 1
ATOM 1861 N N . PRO A 1 242 ? -22.348 30.507 -7.320 1.00 37.47 242 PRO A N 1
ATOM 1862 C CA . PRO A 1 242 ? -22.029 31.885 -7.651 1.00 37.47 242 PRO A CA 1
ATOM 1863 C C . PRO A 1 242 ? -21.092 32.458 -6.579 1.00 37.47 242 PRO A C 1
ATOM 1865 O O . PRO A 1 242 ? -21.184 32.115 -5.401 1.00 37.47 242 PRO A O 1
ATOM 1868 N N . GLY A 1 243 ? -20.165 33.306 -7.026 1.00 44.72 243 GLY A N 1
ATOM 1869 C CA . GLY A 1 243 ? -19.024 33.802 -6.263 1.00 44.72 243 GLY A CA 1
ATOM 1870 C C . GLY A 1 243 ? -19.329 34.274 -4.839 1.00 44.72 243 GLY A C 1
ATOM 1871 O O . GLY A 1 243 ? -20.141 35.167 -4.615 1.00 44.72 243 GLY A O 1
ATOM 1872 N N . GLY A 1 244 ? -18.578 33.712 -3.897 1.00 35.75 244 GLY A N 1
ATOM 1873 C CA . GLY A 1 244 ? -18.325 34.265 -2.575 1.00 35.75 244 GLY A CA 1
ATOM 1874 C C . GLY A 1 244 ? -16.840 34.087 -2.281 1.00 35.75 244 GLY A C 1
ATOM 1875 O O . GLY A 1 244 ? -16.300 32.996 -2.468 1.00 35.75 244 GLY A O 1
ATOM 1876 N N . GLU A 1 245 ? -16.160 35.169 -1.906 1.00 40.72 245 GLU A N 1
ATOM 1877 C CA . GLU A 1 245 ? -14.733 35.146 -1.581 1.00 40.72 245 GLU A CA 1
ATOM 1878 C C . GLU A 1 245 ? -14.439 34.114 -0.476 1.00 40.72 245 GLU A C 1
ATOM 1880 O O . GLU A 1 245 ? -15.194 34.015 0.497 1.00 40.72 245 GLU A O 1
ATOM 1885 N N . PRO A 1 246 ? -13.355 33.325 -0.593 1.00 44.19 246 PRO A N 1
ATOM 1886 C CA . PRO A 1 246 ? -13.005 32.357 0.432 1.00 44.19 246 PRO A CA 1
ATOM 1887 C C . PRO A 1 246 ? -12.604 33.078 1.723 1.00 44.19 246 PRO A C 1
ATOM 1889 O O . PRO A 1 246 ? -11.721 33.937 1.727 1.00 44.19 246 PRO A O 1
ATOM 1892 N N . ALA A 1 247 ? -13.234 32.687 2.832 1.00 42.97 247 ALA A N 1
ATOM 1893 C CA . ALA A 1 247 ? -12.872 33.148 4.165 1.00 42.97 247 ALA A CA 1
ATOM 1894 C C . ALA A 1 247 ? -11.368 32.913 4.432 1.00 42.97 247 ALA A C 1
ATOM 1896 O O . ALA A 1 247 ? -10.844 31.844 4.093 1.00 42.97 247 ALA A O 1
ATOM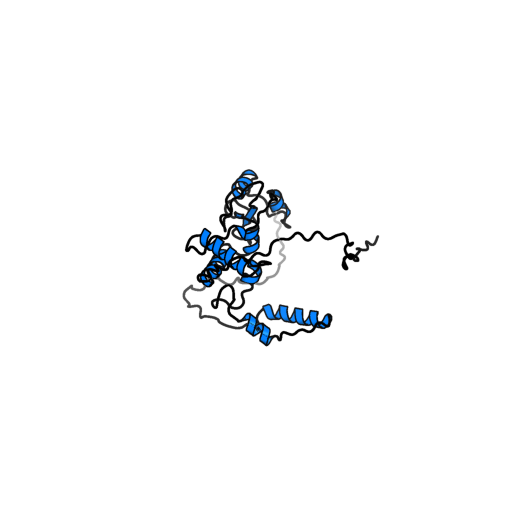 1897 N N . PRO A 1 248 ? -10.656 33.881 5.037 1.00 42.56 248 PRO A N 1
ATOM 1898 C CA . PRO A 1 248 ? -9.218 33.778 5.229 1.00 42.56 248 PRO A CA 1
ATOM 1899 C C . PRO A 1 248 ? -8.859 32.611 6.155 1.00 42.56 248 PRO A C 1
ATOM 1901 O O . PRO A 1 248 ? -9.438 32.420 7.224 1.00 42.56 248 PRO A O 1
ATOM 1904 N N . ASN A 1 249 ? -7.866 31.834 5.722 1.00 49.28 249 ASN A N 1
ATOM 1905 C CA . ASN A 1 249 ? -7.305 30.706 6.453 1.00 49.28 249 ASN A CA 1
ATOM 1906 C C . ASN A 1 249 ? -6.729 31.171 7.812 1.00 49.28 249 ASN A C 1
ATOM 1908 O O . ASN A 1 249 ? -5.775 31.955 7.816 1.00 49.28 249 ASN A O 1
ATOM 1912 N N . PRO A 1 250 ? -7.216 30.651 8.956 1.00 39.31 250 PRO A N 1
ATOM 1913 C CA . PRO A 1 250 ? -6.762 31.066 10.286 1.00 39.31 250 PRO A CA 1
ATOM 1914 C C . PRO A 1 250 ? -5.316 30.652 10.628 1.00 39.31 250 PRO A C 1
ATOM 1916 O O . PRO A 1 250 ? -4.831 30.980 11.705 1.00 39.31 250 PRO A O 1
ATOM 1919 N N . PHE A 1 251 ? -4.605 29.965 9.727 1.00 42.09 251 PHE A N 1
ATOM 1920 C CA . PHE A 1 251 ? -3.208 29.546 9.906 1.00 42.09 251 PHE A CA 1
ATOM 1921 C C . PHE A 1 251 ? -2.185 30.344 9.075 1.00 42.09 251 PHE A C 1
ATOM 1923 O O . PHE A 1 251 ? -1.015 29.973 9.038 1.00 42.09 251 PHE A O 1
ATOM 1930 N N . ALA A 1 252 ? -2.585 31.436 8.414 1.00 43.34 252 ALA A N 1
ATOM 1931 C CA . ALA A 1 252 ? -1.679 32.235 7.576 1.00 43.34 252 ALA A CA 1
ATOM 1932 C C . ALA A 1 252 ? -0.739 33.189 8.352 1.00 43.34 252 ALA A C 1
ATOM 1934 O O . ALA A 1 252 ? 0.141 33.790 7.745 1.00 43.34 252 ALA A O 1
ATOM 1935 N N . ALA A 1 253 ? -0.871 33.317 9.676 1.00 41.62 253 ALA A N 1
ATOM 1936 C CA . ALA A 1 253 ? -0.030 34.193 10.495 1.00 41.62 253 ALA A CA 1
ATOM 1937 C C . ALA A 1 253 ? 1.000 33.394 11.312 1.00 41.62 253 ALA A C 1
ATOM 1939 O O . ALA A 1 253 ? 0.897 33.269 12.530 1.00 41.62 253 ALA A O 1
ATOM 1940 N N . PHE A 1 254 ? 2.005 32.836 10.638 1.00 36.47 254 PHE A N 1
ATOM 1941 C CA . PHE A 1 254 ? 3.253 32.433 11.293 1.00 36.47 254 PHE A CA 1
ATOM 1942 C C . PHE A 1 254 ? 4.422 32.771 10.366 1.00 36.47 254 PHE A C 1
ATOM 1944 O O . PHE A 1 254 ? 5.017 31.911 9.718 1.00 36.47 254 PHE A O 1
ATOM 1951 N N . GLU A 1 255 ? 4.699 34.069 10.241 1.00 34.94 255 GLU A N 1
ATOM 1952 C CA . GLU A 1 255 ? 5.911 34.547 9.585 1.00 34.94 255 GLU A CA 1
ATOM 1953 C C . GLU A 1 255 ? 7.125 34.207 10.457 1.00 34.94 255 GLU A C 1
ATOM 1955 O O . GLU A 1 255 ? 7.223 34.596 11.623 1.00 34.94 255 GLU A O 1
ATOM 1960 N N . PHE A 1 256 ? 8.064 33.459 9.880 1.00 37.28 256 PHE A N 1
ATOM 1961 C CA . PHE A 1 256 ? 9.385 33.242 10.450 1.00 37.28 256 PHE A CA 1
ATOM 1962 C C . PHE A 1 256 ? 10.168 34.559 10.404 1.00 37.28 256 PHE A C 1
ATOM 1964 O O . PHE A 1 256 ? 10.705 34.941 9.365 1.00 37.28 256 PHE A O 1
ATOM 1971 N N . GLY A 1 257 ? 10.249 35.246 11.543 1.00 32.78 257 GLY A N 1
ATOM 1972 C CA . GLY A 1 257 ? 11.165 36.363 11.744 1.00 32.78 257 GLY A CA 1
ATOM 1973 C C . GLY A 1 257 ? 12.615 35.884 11.680 1.00 32.78 257 GLY A C 1
ATOM 1974 O O . GLY A 1 257 ? 13.130 35.297 12.630 1.00 32.78 257 GLY A O 1
ATOM 1975 N N . GLY A 1 258 ? 13.271 36.125 10.546 1.00 32.12 258 GLY A N 1
ATOM 1976 C CA . GLY A 1 258 ? 14.717 36.008 10.406 1.00 32.12 258 GLY A CA 1
ATOM 1977 C C . GLY A 1 258 ? 15.404 37.181 11.099 1.00 32.12 258 GLY A C 1
ATOM 1978 O O . GLY A 1 258 ? 15.255 38.325 10.674 1.00 32.12 258 GLY A O 1
ATOM 1979 N N . ALA A 1 259 ? 16.165 36.897 12.153 1.00 40.62 259 ALA A N 1
ATOM 1980 C CA . ALA A 1 259 ? 17.109 37.850 12.716 1.00 40.62 259 ALA A CA 1
ATOM 1981 C C . ALA A 1 259 ? 18.346 37.934 11.805 1.00 40.62 259 ALA A C 1
ATOM 1983 O 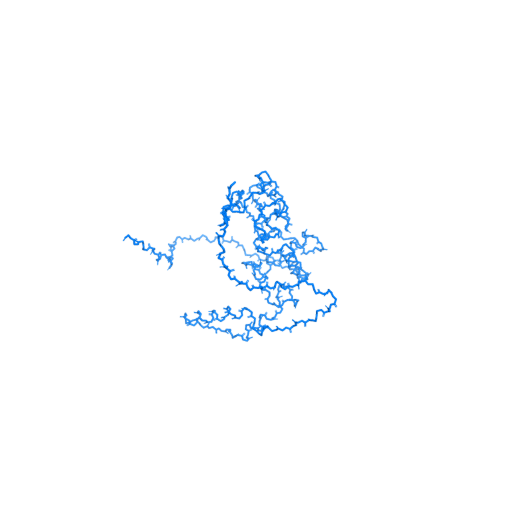O . ALA A 1 259 ? 19.002 36.922 11.545 1.00 40.62 259 ALA A O 1
ATOM 1984 N N . LYS A 1 260 ? 18.625 39.140 11.308 1.00 37.12 260 LYS A N 1
ATOM 1985 C CA . LYS A 1 260 ? 19.978 39.595 10.979 1.00 37.12 260 LYS A CA 1
ATOM 1986 C C . LYS A 1 260 ? 20.568 40.264 12.211 1.00 37.12 260 LYS A C 1
ATOM 1988 O O . LYS A 1 260 ? 19.772 40.897 12.941 1.00 37.12 260 LYS A O 1
#

Organism: Emiliania huxleyi (NCBI:txid2903)

Radius of gyration: 28.82 Å; chains: 1; bounding box: 114×70×54 Å

=== Feature glossary ===
Legend for the data blocks above and below:

— What the protein is —

The amino-acid sequence is the protein's primary structure: the linear order of residues from the N-terminus to the C-terminus, written in one-letter code. Everything else here — the 3D coordinates, the secondary structure, the domain annotations — is ultimately a consequence of this string.

Functional annotations link the protein to curated databases. InterPro entries identify conserved domains and families by matching the sequence against member-database signatures (Pfam, PROSITE, CDD, …). Gene Ontology (GO) terms describe molecular function, biological process, and cellular component in a controlled vocabulary. CATH places the structure in a hierarchical fold classification (Class/Architecture/Topology/Homologous-superfamily). The organism is the source species.

— Where its atoms are —

Atomic coordinates in PDBx/mmCIF format — the same representation the Protein Data Bank distributes. Each line of the _atom_site loop places one backbone atom in Cartesian space (units: ångströms, origin: arbitrary).

The six renders are orthographic v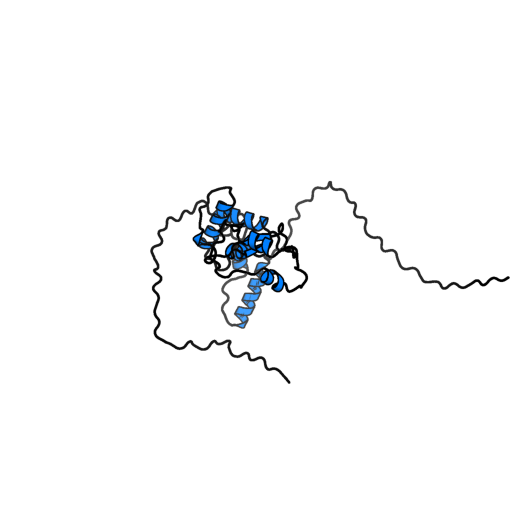iews along the three Cartesian axes in both directions. Representation (cartoon, sticks, or surface) and color scheme (sequence-rainbow or by-chain) vary across proteins so the training set covers all the common visualization conventions.

— Local backbone conformation —

Eight-state secondary structure (DSSP): H is the canonical α-helix, G the tighter 3₁₀-helix, I the wider π-helix; E/B are β-structure, T and S are turns and bends, and '-' is everything else. DSSP derives these from the pattern of main-chain N–H···O=C hydrogen bonds, not from the sequence.

Three-state secondary structure (P-SEA) collapses the eight DSSP classes into helix (a), strand (b), and coil (c). P-SEA assigns these from Cα geometry alone — distances and angles — without requiring backbone oxygens, so it works on any Cα trace.

φ (phi) and ψ (psi) are the two rotatable backbone dihedrals per residue: φ is the C(i-1)–N–Cα–C torsion, ψ is the N–Cα–C–N(i+1) torsion, both in degrees on (−180°, 180°]. α-helical residues cluster near (−60°, −45°); β-strand residues near (−120°, +130°). A Ramachandran plot is simply a scatter of (φ, ψ) for every residue.

— Global shape and packing —

The geometric summary reports three shape descriptors. Rg (radius of gyration) measures how spread out the Cα atoms are about their centre of mass; compact globular proteins have small Rg, elongated or unfolded ones large. Cα contacts (<8 Å, |i−j|>4) count long-range residue pairs in spatial proximity — high for tightly packed folds, near zero for rods or random coil. The bounding-box extents give the protein's footprint along x, y, z in Å.

SASA measures how much of the protein is reachable by solvent. It is computed by rolling a water-sized probe over the atomic surface and summing the exposed area (Å²). Per-residue SASA distinguishes core (buried, low SASA) from surface (exposed, high SASA) residues; total SASA is a whole-molecule size measure.

Plot images: a contact map (which residues are close in 3D, as an N×N binary image), a Ramachandran scatter (backbone torsion angles, revealing secondary-structure composition at a glance), and — for AlphaFold structures — a PAE heatmap (pairwise prediction confidence).

— Structural neighborhood —

A 3Di character summarizes, for each residue, the relative orientation of the Cα frame of its nearest spatial neighbor. Because it encodes fold topology rather than chemistry, 3Di alignments detect remote structural similarity that sequence alignment misses.

The Foldseek neighbor list gives the closest experimentally determined structures in the PDB, ranked by structural alignment. TM-score near 1 means near-identical fold; near 0.3 means only rough topology match. This is how one finds what a novel AlphaFold prediction most resembles in the solved-structure universe.

— Confidence and disorder —

For AlphaFold models, the B-factor field carries pLDDT — the model's own estimate of local accuracy on a 0–100 scale. Regions with pLDDT<50 should be treated as essentially unmodeled; they often correspond to intrinsically disordered segments.

Crystallographic B-factors measure how much each atom's electron density is smeared out, in Å². They rise in mobile loops and surface residues and fall in the buried interior. In AlphaFold models this column is repurposed to hold pLDDT instead.

Predicted Aligned Error (PAE) is an AlphaFold confidence matrix: entry (i, j) is the expected error in the position of residue j, in ångströms, when the prediction is superimposed on the true structure at residue i. Low PAE within a block of residues means that block is internally rigid and well-predicted; high PAE between two blocks means their relative placement is uncertain even if each block individually is confident.